Protein AF-F2SD95-F1 (afdb_monomer)

Nearest PDB structures (foldseek):
  1rxx-assembly2_D  TM=4.176E-01  e=1.505E+00  Pseudomonas aeruginosa
  6yfe-assembly1_AB  TM=4.722E-01  e=7.528E+00  Beihai levi-like virus 19
  6hrr-assembly1_A  TM=2.041E-01  e=6.295E+00  Homo sapiens

Organism: Trichophyton rubrum (strain ATCC MYA-4607 / CBS 118892) (NCBI:txid559305)

Foldseek 3Di:
DDPDDDDQDPVNVVVLVVVQVVCVVPPDPQKDKDAQDFFDDVPDDPV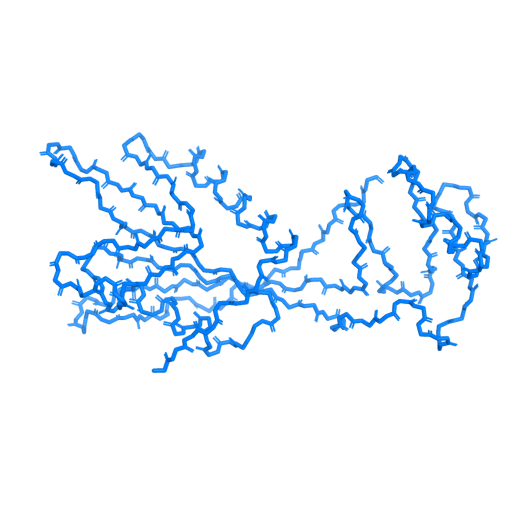LTQGARIFIWGDDVPRPDTHGQETEHEDEQDDPVSQVVSQQCNQVVHPRHFKYKYKYKYFVVHDDPLPPVPDPFWFAQPPVRDIDGPVVQVVVLVPPPPPGAGTFDPVDPQTWDDDPSDTGRGWMKIWMWMWGQDPPVSGTDTDDDIDIDTDDPDDD

Structure (mmCIF, N/CA/C/O backbone):
data_AF-F2SD95-F1
#
_entry.id   AF-F2SD95-F1
#
loop_
_atom_site.group_PDB
_atom_site.id
_atom_site.type_symbol
_atom_site.label_atom_id
_atom_site.label_alt_id
_atom_site.label_comp_id
_atom_site.label_asym_id
_atom_site.label_entity_id
_atom_site.label_seq_id
_atom_site.pdbx_PDB_ins_code
_atom_site.Cartn_x
_atom_site.Cartn_y
_atom_site.Cartn_z
_atom_site.occupancy
_atom_site.B_iso_or_equiv
_atom_site.auth_seq_id
_atom_site.auth_comp_id
_atom_site.auth_asym_id
_atom_site.auth_atom_id
_atom_site.pdbx_PDB_model_num
ATOM 1 N N . MET A 1 1 ? 8.319 -15.247 14.011 1.00 33.75 1 MET A N 1
ATOM 2 C CA . MET A 1 1 ? 8.705 -15.230 12.584 1.00 33.75 1 MET A CA 1
ATOM 3 C C . MET A 1 1 ? 9.066 -13.791 12.257 1.00 33.75 1 MET A C 1
ATOM 5 O O . MET A 1 1 ? 8.188 -12.944 12.288 1.00 33.75 1 MET A O 1
ATOM 9 N N . THR A 1 2 ? 10.350 -13.488 12.092 1.00 36.38 2 THR A N 1
ATOM 10 C CA . THR A 1 2 ? 10.851 -12.133 11.823 1.00 36.38 2 THR A CA 1
ATOM 11 C C . THR A 1 2 ? 10.615 -11.817 10.348 1.00 36.38 2 THR A C 1
ATOM 13 O O . THR A 1 2 ? 11.283 -12.362 9.473 1.00 36.38 2 THR A O 1
ATOM 16 N N . THR A 1 3 ? 9.614 -10.994 10.045 1.00 45.03 3 THR A N 1
ATOM 17 C CA . THR A 1 3 ? 9.392 -10.468 8.694 1.00 45.03 3 THR A CA 1
ATOM 18 C C . THR A 1 3 ? 10.514 -9.491 8.361 1.00 45.03 3 THR A C 1
ATOM 20 O O . THR A 1 3 ? 10.531 -8.370 8.858 1.00 45.03 3 THR A O 1
ATOM 23 N N . VAL A 1 4 ? 11.468 -9.920 7.533 1.00 49.78 4 VAL A N 1
ATOM 24 C CA . VAL A 1 4 ? 12.450 -9.020 6.919 1.00 49.78 4 VAL A CA 1
ATOM 25 C C . VAL A 1 4 ? 11.681 -8.095 5.975 1.00 49.78 4 VAL A C 1
ATOM 27 O O . VAL A 1 4 ? 11.118 -8.559 4.983 1.00 49.78 4 VAL A O 1
ATOM 30 N N . ARG A 1 5 ? 11.604 -6.799 6.301 1.00 58.09 5 ARG A N 1
ATOM 31 C CA . ARG A 1 5 ? 11.086 -5.786 5.373 1.00 58.09 5 ARG A CA 1
ATOM 32 C C . ARG A 1 5 ? 12.046 -5.703 4.187 1.00 58.09 5 ARG A C 1
ATOM 34 O O . ARG A 1 5 ? 13.251 -5.533 4.369 1.00 58.09 5 ARG A O 1
ATOM 41 N N . ASN A 1 6 ? 11.515 -5.855 2.977 1.00 64.12 6 ASN A N 1
ATOM 42 C CA . ASN A 1 6 ? 12.304 -5.634 1.772 1.00 64.12 6 ASN A CA 1
ATOM 43 C C . ASN A 1 6 ? 12.686 -4.154 1.690 1.00 64.12 6 ASN A C 1
ATOM 45 O O . ASN A 1 6 ? 11.897 -3.290 2.070 1.00 64.12 6 ASN A O 1
ATOM 49 N N . ALA A 1 7 ? 13.881 -3.861 1.176 1.00 67.19 7 ALA A N 1
ATOM 50 C CA . ALA A 1 7 ? 14.262 -2.481 0.908 1.00 67.19 7 ALA A CA 1
ATOM 51 C C . ALA A 1 7 ? 13.253 -1.846 -0.074 1.00 67.19 7 ALA A C 1
ATOM 53 O O . ALA A 1 7 ? 12.906 -2.486 -1.077 1.00 67.19 7 ALA A O 1
ATOM 54 N N . PRO A 1 8 ? 12.774 -0.618 0.192 1.00 72.69 8 PRO A N 1
ATOM 55 C CA . PRO A 1 8 ? 11.788 0.031 -0.657 1.00 72.69 8 PRO A CA 1
ATOM 56 C C . PRO A 1 8 ? 12.377 0.290 -2.048 1.00 72.69 8 PRO A C 1
ATOM 58 O O . PRO A 1 8 ? 13.493 0.790 -2.197 1.00 72.69 8 PRO A O 1
ATOM 61 N N . THR A 1 9 ? 11.622 -0.071 -3.086 1.00 75.50 9 THR A N 1
ATOM 62 C CA . THR A 1 9 ? 11.979 0.230 -4.480 1.00 75.50 9 THR A CA 1
ATOM 63 C C . THR A 1 9 ? 11.458 1.612 -4.885 1.00 75.50 9 THR A C 1
ATOM 65 O O . THR A 1 9 ? 10.513 2.104 -4.269 1.00 75.50 9 THR A O 1
ATOM 68 N N . PRO A 1 10 ? 11.976 2.235 -5.960 1.00 74.38 10 PRO A N 1
ATOM 69 C CA . PRO A 1 10 ? 11.428 3.504 -6.446 1.00 74.38 10 PRO A CA 1
ATOM 70 C C . PRO A 1 10 ? 9.926 3.445 -6.766 1.00 74.38 10 PRO A C 1
ATOM 72 O O . PRO A 1 10 ? 9.210 4.413 -6.532 1.00 74.38 10 PRO A O 1
ATOM 75 N N . LEU A 1 11 ? 9.425 2.305 -7.264 1.00 76.88 11 LEU A N 1
ATOM 76 C CA . LEU A 1 11 ? 7.994 2.133 -7.529 1.00 76.88 11 LEU A CA 1
ATOM 77 C C . LEU A 1 11 ? 7.186 2.029 -6.230 1.00 76.88 11 LEU A C 1
ATOM 79 O O . LEU A 1 11 ? 6.109 2.610 -6.139 1.00 76.88 11 LEU A O 1
ATOM 83 N N . HIS A 1 12 ? 7.710 1.305 -5.236 1.00 83.81 12 HIS A N 1
ATOM 84 C CA . HIS A 1 12 ? 7.116 1.250 -3.898 1.00 83.81 12 HIS A CA 1
ATOM 85 C C . HIS A 1 12 ? 6.984 2.661 -3.318 1.00 83.81 12 HIS A C 1
ATOM 87 O O . HIS A 1 12 ? 5.874 3.068 -2.991 1.00 83.81 12 HIS A O 1
ATOM 93 N N . GLN A 1 13 ? 8.068 3.441 -3.325 1.00 82.88 13 GLN A N 1
ATOM 94 C CA . GLN A 1 13 ? 8.059 4.821 -2.837 1.00 82.88 13 GLN A CA 1
ATOM 95 C C . GLN A 1 13 ? 7.086 5.706 -3.614 1.00 82.88 13 GLN A C 1
ATOM 97 O O . GLN A 1 13 ? 6.336 6.457 -3.006 1.00 82.88 13 GLN A O 1
ATOM 102 N N . TRP A 1 14 ? 7.045 5.594 -4.943 1.00 82.31 14 TRP A N 1
ATOM 103 C CA . TRP A 1 14 ? 6.120 6.375 -5.764 1.00 82.31 14 TRP A CA 1
ATOM 104 C C . TRP A 1 14 ? 4.650 6.093 -5.424 1.00 82.31 14 TRP A C 1
ATOM 106 O O . TRP A 1 14 ? 3.861 7.029 -5.291 1.00 82.31 14 TRP A O 1
ATOM 116 N N . VAL A 1 15 ? 4.283 4.821 -5.233 1.00 87.00 15 VAL A N 1
ATOM 117 C CA . VAL A 1 15 ? 2.925 4.446 -4.814 1.00 87.00 15 VAL A CA 1
ATOM 118 C C . VAL A 1 15 ? 2.634 4.937 -3.400 1.00 87.00 15 VAL A C 1
ATOM 120 O O . VAL A 1 15 ? 1.586 5.540 -3.182 1.00 87.00 15 VAL A O 1
ATOM 123 N N . VAL A 1 16 ? 3.558 4.737 -2.458 1.00 90.12 16 VAL A N 1
ATOM 124 C CA . VAL A 1 16 ? 3.412 5.205 -1.073 1.00 90.12 16 VAL A CA 1
ATOM 125 C C . VAL A 1 16 ? 3.221 6.723 -1.029 1.00 90.12 16 VAL A C 1
ATOM 127 O O . VAL A 1 16 ? 2.265 7.191 -0.419 1.00 90.12 16 VAL A O 1
ATOM 130 N N . SER A 1 17 ? 4.043 7.500 -1.737 1.00 87.00 17 SER A N 1
ATOM 131 C CA . SER A 1 17 ? 3.893 8.958 -1.820 1.00 87.00 17 SER A CA 1
ATOM 132 C C . SER A 1 17 ? 2.561 9.369 -2.447 1.00 87.00 17 SER A C 1
ATOM 134 O O . SER A 1 17 ? 1.856 10.197 -1.880 1.00 87.00 17 SER A O 1
ATOM 136 N N . GLY A 1 18 ? 2.156 8.748 -3.560 1.00 89.12 18 GLY A N 1
ATOM 137 C CA . GLY A 1 18 ? 0.877 9.064 -4.203 1.00 89.12 18 GLY A CA 1
ATOM 138 C C . GLY A 1 18 ? -0.337 8.763 -3.315 1.00 89.12 18 GLY A C 1
ATOM 139 O O . GLY A 1 18 ? -1.300 9.530 -3.294 1.00 89.12 18 GLY A O 1
ATOM 140 N N . VAL A 1 19 ? -0.291 7.673 -2.544 1.00 91.75 19 VAL A N 1
ATOM 141 C CA . VAL A 1 19 ? -1.338 7.348 -1.564 1.00 91.75 19 VAL A CA 1
ATOM 142 C C . VAL A 1 19 ? -1.313 8.331 -0.396 1.00 91.75 19 VAL A C 1
ATOM 144 O O . VAL A 1 19 ? -2.376 8.782 0.026 1.00 91.75 19 VAL A O 1
ATOM 147 N N . ALA A 1 20 ? -0.134 8.706 0.103 1.00 92.19 20 ALA A N 1
ATOM 148 C CA . ALA A 1 20 ? 0.001 9.691 1.172 1.00 92.19 20 ALA A CA 1
ATOM 149 C C . ALA A 1 20 ? -0.574 11.058 0.767 1.00 92.19 20 ALA A C 1
ATOM 151 O O . ALA A 1 20 ? -1.328 11.656 1.539 1.00 92.19 20 ALA A O 1
ATOM 152 N N . ASP A 1 21 ? -0.301 11.516 -0.456 1.00 90.94 21 ASP A N 1
ATOM 153 C CA . ASP A 1 21 ? -0.846 12.761 -1.007 1.00 90.94 21 ASP A CA 1
ATOM 154 C C . ASP A 1 21 ? -2.374 12.695 -1.147 1.00 90.94 21 ASP A C 1
ATOM 156 O O . ASP A 1 21 ? -3.093 13.640 -0.801 1.00 90.94 21 ASP A O 1
ATOM 160 N N . LEU A 1 22 ? -2.903 11.557 -1.612 1.00 91.25 22 LEU A N 1
ATOM 161 C CA . LEU A 1 22 ? -4.346 11.349 -1.724 1.00 91.25 22 LEU A CA 1
ATOM 162 C C . LEU A 1 22 ? -5.020 11.364 -0.347 1.00 91.25 22 LEU A C 1
ATOM 164 O O . LEU A 1 22 ? -6.027 12.042 -0.167 1.00 91.25 22 LEU A O 1
ATOM 168 N N . LEU A 1 23 ? -4.459 10.657 0.635 1.00 91.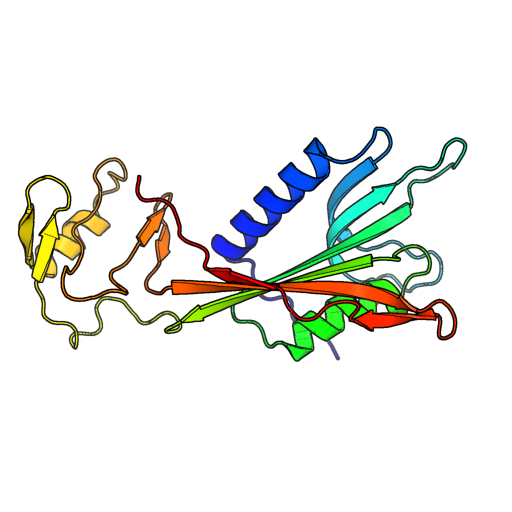50 23 LEU A N 1
ATOM 169 C CA . LEU A 1 23 ? -4.974 10.661 2.004 1.00 91.50 23 LEU A CA 1
ATOM 170 C C . LEU A 1 23 ? -4.921 12.071 2.598 1.00 91.50 23 LEU A C 1
ATOM 172 O O . LEU A 1 23 ? -5.914 12.546 3.133 1.00 91.50 23 LEU A O 1
ATOM 176 N N . THR A 1 24 ? -3.807 12.779 2.436 1.00 90.56 24 THR A N 1
ATOM 177 C CA . THR A 1 24 ? -3.645 14.140 2.967 1.00 90.56 24 THR A CA 1
ATOM 178 C C . THR A 1 24 ? -4.631 15.127 2.339 1.00 90.56 24 THR A C 1
ATOM 180 O O . THR A 1 24 ? -5.147 16.002 3.027 1.00 90.56 24 THR A O 1
ATOM 183 N N . SER A 1 25 ? -4.922 14.992 1.041 1.00 89.75 25 SER A N 1
ATOM 184 C CA . SER A 1 25 ? -5.817 15.910 0.322 1.00 89.75 25 SER A CA 1
ATOM 185 C C . SER A 1 25 ? -7.309 15.615 0.497 1.00 89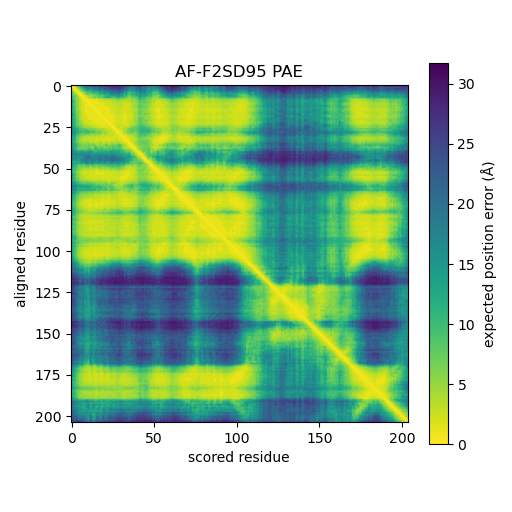.75 25 SER A C 1
ATOM 187 O O . SER A 1 25 ? -8.119 16.531 0.369 1.00 89.75 25 SER A O 1
ATOM 189 N N . GLN A 1 26 ? -7.686 14.359 0.754 1.00 90.31 26 GLN A N 1
ATOM 190 C CA . GLN A 1 26 ? -9.092 13.937 0.823 1.00 90.31 26 GLN A CA 1
ATOM 191 C C . GLN A 1 26 ? -9.622 13.793 2.252 1.00 90.31 26 GLN A C 1
ATOM 193 O O . GLN A 1 26 ? -10.838 13.737 2.445 1.00 90.31 26 GLN A O 1
ATOM 198 N N . MET A 1 27 ? -8.744 13.689 3.251 1.00 87.56 27 MET A N 1
ATOM 199 C CA . MET A 1 27 ? -9.162 13.439 4.629 1.00 87.56 27 MET A CA 1
ATOM 200 C C . MET A 1 27 ? -9.567 14.728 5.364 1.00 87.56 27 MET A C 1
ATOM 202 O O . MET A 1 27 ? -9.064 15.813 5.065 1.00 87.56 27 MET A O 1
ATOM 206 N N . PRO A 1 28 ? -10.518 14.635 6.311 1.00 82.88 28 PRO A N 1
ATOM 207 C CA . PRO A 1 28 ? -11.014 15.790 7.051 1.00 82.88 28 PRO A CA 1
ATOM 208 C C . PRO A 1 28 ? -9.956 16.391 7.989 1.00 82.88 28 PRO A C 1
ATOM 210 O O . PRO A 1 28 ? -8.973 15.754 8.361 1.00 82.88 28 PRO A O 1
ATOM 213 N N . ALA A 1 29 ? -10.198 17.623 8.443 1.00 80.00 29 ALA A N 1
ATOM 214 C CA . ALA A 1 29 ? -9.369 18.251 9.469 1.00 80.00 29 ALA A CA 1
ATOM 215 C C . ALA A 1 29 ? -9.293 17.379 10.741 1.00 80.00 29 ALA A C 1
ATOM 217 O O . ALA A 1 29 ? -10.293 16.797 11.163 1.00 80.00 29 ALA A O 1
ATOM 218 N N . GLY A 1 30 ? -8.106 17.308 11.353 1.00 81.81 30 GLY A N 1
ATOM 219 C CA . GLY A 1 30 ? -7.840 16.441 12.509 1.00 81.81 30 GLY A CA 1
ATOM 220 C C . GLY A 1 30 ? -7.287 15.058 12.152 1.00 81.81 30 GLY A C 1
ATOM 221 O O . GLY A 1 30 ? -7.095 14.235 13.048 1.00 81.81 30 GLY A O 1
ATOM 222 N N . THR A 1 31 ? -7.008 14.796 10.871 1.00 90.38 31 THR A N 1
ATOM 223 C CA . THR A 1 31 ? -6.222 13.629 10.454 1.00 90.38 31 THR A CA 1
ATOM 224 C C . THR A 1 31 ? -4.766 13.979 10.172 1.00 90.38 31 THR A C 1
ATOM 226 O O . THR A 1 31 ? -4.474 15.056 9.654 1.00 90.38 31 THR A O 1
ATOM 229 N N . GLN A 1 32 ? -3.865 13.037 10.436 1.00 92.19 32 GLN A N 1
ATOM 230 C CA . GLN A 1 32 ? -2.447 13.131 10.099 1.00 92.19 32 GLN A CA 1
ATOM 231 C C . GLN A 1 32 ? -1.991 11.838 9.422 1.00 92.19 32 GLN A C 1
ATOM 233 O O . GLN A 1 32 ? -2.294 10.750 9.901 1.00 92.19 32 GLN A O 1
ATOM 238 N N . VAL A 1 33 ? -1.248 11.950 8.322 1.00 92.38 33 VAL A N 1
ATOM 239 C CA . VAL A 1 33 ? -0.609 10.799 7.671 1.00 92.38 33 VAL A CA 1
ATOM 240 C C . VAL A 1 33 ? 0.822 10.681 8.188 1.00 92.38 33 VAL A C 1
ATOM 242 O O . VAL A 1 33 ? 1.566 11.661 8.163 1.00 92.38 33 VAL A O 1
ATOM 245 N N . LEU A 1 34 ? 1.206 9.494 8.652 1.00 91.12 34 LEU A N 1
ATOM 246 C CA . LEU A 1 34 ? 2.581 9.155 9.016 1.00 91.12 34 LEU A CA 1
ATOM 247 C C . LEU A 1 34 ? 3.094 8.031 8.119 1.00 91.12 34 LEU A C 1
ATOM 249 O O . LEU A 1 34 ? 2.333 7.133 7.763 1.00 91.12 34 LEU A O 1
ATOM 253 N N . SER A 1 35 ? 4.379 8.078 7.784 1.00 87.56 35 SER A N 1
ATOM 254 C CA . SER A 1 35 ? 5.074 7.073 6.976 1.00 87.56 35 SER A CA 1
ATOM 255 C C . SER A 1 35 ? 6.141 6.348 7.788 1.00 87.56 35 SER A C 1
ATOM 257 O O . SER A 1 35 ? 6.791 6.974 8.625 1.00 87.56 35 SER A O 1
ATOM 259 N N . ASP A 1 36 ? 6.355 5.061 7.503 1.00 82.56 36 ASP A N 1
ATOM 260 C CA . ASP A 1 36 ? 7.413 4.228 8.106 1.00 82.56 36 ASP A CA 1
ATOM 261 C C . ASP A 1 36 ? 7.454 4.271 9.643 1.00 82.56 36 ASP A C 1
ATOM 263 O O . ASP A 1 36 ? 8.508 4.271 10.280 1.00 82.56 36 ASP A O 1
ATOM 267 N N . SER A 1 37 ? 6.273 4.308 10.251 1.00 78.50 37 SER A N 1
ATOM 268 C CA . SER A 1 37 ? 6.101 4.446 11.697 1.00 78.50 37 SER A CA 1
ATOM 269 C C . SER A 1 37 ? 5.431 3.218 12.303 1.00 78.50 37 SER A C 1
ATOM 271 O O . SER A 1 37 ? 4.580 2.583 11.668 1.00 78.50 37 SER A O 1
ATOM 273 N N . SER A 1 38 ? 5.797 2.899 13.546 1.00 77.94 38 SER A N 1
ATOM 274 C CA . SER A 1 38 ? 5.100 1.892 14.341 1.00 77.94 38 SER A CA 1
ATOM 275 C C . SER A 1 38 ? 3.702 2.375 14.726 1.00 77.94 38 SER A C 1
ATOM 277 O O . SER A 1 38 ? 3.485 3.560 15.005 1.00 77.94 38 SER A O 1
ATOM 279 N N . ILE A 1 39 ? 2.747 1.447 14.756 1.00 76.75 39 ILE A N 1
ATOM 280 C CA . ILE A 1 39 ? 1.452 1.705 15.382 1.00 76.75 39 ILE A CA 1
ATOM 281 C C . ILE A 1 39 ? 1.635 1.507 16.884 1.00 76.75 39 ILE A C 1
ATOM 283 O O . ILE A 1 39 ? 1.891 0.389 17.332 1.00 76.75 39 ILE A O 1
ATOM 287 N N . GLN A 1 40 ? 1.533 2.596 17.645 1.00 72.75 40 GLN A N 1
ATOM 288 C CA . GLN A 1 40 ? 1.639 2.538 19.097 1.00 72.75 40 GLN A CA 1
ATOM 289 C C . GLN A 1 40 ? 0.404 1.851 19.678 1.00 72.75 40 GLN A C 1
ATOM 291 O O . GLN A 1 40 ? -0.716 2.333 19.521 1.00 72.75 40 GLN A O 1
ATOM 296 N N . ASP A 1 41 ? 0.624 0.735 20.370 1.00 65.50 41 ASP A N 1
ATOM 297 C CA . ASP A 1 41 ? -0.358 0.140 21.268 1.00 65.50 41 ASP A CA 1
ATOM 298 C C . ASP A 1 41 ? 0.266 0.075 22.672 1.00 65.50 41 ASP A C 1
ATOM 300 O O . ASP A 1 41 ? 1.296 -0.590 22.841 1.00 65.50 41 ASP A O 1
ATOM 304 N N . PRO A 1 42 ? -0.328 0.737 23.685 1.00 57.31 42 PRO A N 1
ATOM 305 C CA . PRO A 1 42 ? 0.218 0.790 25.042 1.00 57.31 42 PRO A CA 1
ATOM 306 C C . PRO A 1 42 ? 0.342 -0.586 25.715 1.00 57.31 42 PRO A C 1
ATOM 308 O O . PRO A 1 42 ? 0.988 -0.702 26.754 1.00 57.31 42 PRO A O 1
ATOM 311 N N . THR A 1 43 ? -0.272 -1.629 25.152 1.00 58.31 43 THR A N 1
ATOM 312 C CA . THR A 1 43 ? -0.205 -3.004 25.664 1.00 58.31 43 THR A CA 1
ATOM 313 C C . THR A 1 43 ? 0.856 -3.87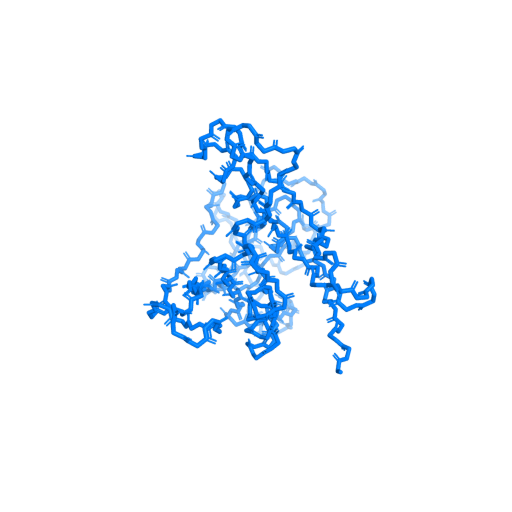7 24.984 1.00 58.31 43 THR A C 1
ATOM 315 O O . THR A 1 43 ? 1.077 -5.010 25.416 1.00 58.31 43 THR A O 1
ATOM 318 N N . SER A 1 44 ? 1.532 -3.369 23.950 1.00 61.06 44 SER A N 1
ATOM 319 C CA . SER A 1 44 ? 2.502 -4.122 23.148 1.00 61.06 44 SER A CA 1
ATOM 320 C C . SER A 1 44 ? 3.957 -3.853 23.559 1.00 61.06 44 SER A C 1
ATOM 322 O O . SER A 1 44 ? 4.319 -2.745 23.945 1.00 61.06 44 SER A O 1
ATOM 324 N N . LEU A 1 45 ? 4.810 -4.882 23.485 1.00 60.38 45 LEU A N 1
ATOM 325 C CA . LEU A 1 45 ? 6.263 -4.715 23.606 1.00 60.38 45 LEU A CA 1
ATOM 326 C C . LEU A 1 45 ? 6.794 -4.031 22.337 1.00 60.38 45 LEU A C 1
ATOM 328 O O . LEU A 1 45 ? 6.353 -4.372 21.240 1.00 60.38 45 LEU A O 1
ATOM 332 N N . GLU A 1 46 ? 7.761 -3.113 22.466 1.00 59.47 46 GLU A N 1
ATOM 333 C CA . GLU A 1 46 ? 8.263 -2.311 21.332 1.00 59.47 46 GLU A CA 1
ATOM 334 C C . GLU A 1 46 ? 8.741 -3.159 20.138 1.00 59.47 46 GLU A C 1
ATOM 336 O O . GLU A 1 46 ? 8.528 -2.777 18.989 1.00 59.47 46 GLU A O 1
ATOM 341 N N . GLU A 1 47 ? 9.323 -4.336 20.393 1.00 59.66 47 GLU A N 1
ATOM 342 C CA . GLU A 1 47 ? 9.814 -5.256 19.353 1.00 59.66 47 GLU A CA 1
ATOM 343 C C . GLU A 1 47 ? 8.697 -5.944 18.544 1.00 59.66 47 GLU A C 1
ATOM 345 O O . GLU A 1 47 ? 8.958 -6.486 17.468 1.00 59.66 47 GLU A O 1
ATOM 350 N N . ASP A 1 48 ? 7.452 -5.913 19.027 1.00 68.12 48 ASP A N 1
ATOM 351 C CA . ASP A 1 48 ? 6.300 -6.570 18.400 1.00 68.12 48 ASP A CA 1
ATOM 352 C C . ASP A 1 48 ? 5.314 -5.591 17.743 1.00 68.12 48 ASP A C 1
ATOM 354 O O . ASP A 1 48 ? 4.289 -6.022 17.190 1.00 68.12 48 ASP A O 1
ATOM 358 N N . MET A 1 49 ? 5.626 -4.292 17.747 1.00 72.50 49 MET A N 1
ATOM 359 C CA . MET A 1 49 ? 4.772 -3.284 17.129 1.00 72.50 49 MET A CA 1
ATOM 360 C C . MET A 1 49 ? 4.793 -3.394 15.596 1.00 72.50 49 MET A C 1
ATOM 362 O O . MET A 1 49 ? 5.865 -3.440 14.984 1.00 72.50 49 MET A O 1
ATOM 366 N N . PRO A 1 50 ? 3.622 -3.421 14.934 1.00 78.88 50 PRO A N 1
ATOM 367 C CA . PRO A 1 50 ? 3.568 -3.418 13.481 1.00 78.88 50 PRO A CA 1
ATOM 368 C C . PRO A 1 50 ? 4.084 -2.077 12.943 1.00 78.88 50 PRO A C 1
ATOM 370 O O . PRO A 1 50 ? 3.575 -1.015 13.300 1.00 78.88 50 PRO A O 1
ATOM 373 N N . ILE A 1 51 ? 5.093 -2.141 12.073 1.00 83.69 51 ILE A N 1
ATOM 374 C CA . ILE A 1 51 ? 5.584 -0.996 11.300 1.00 83.69 51 ILE A CA 1
ATOM 375 C C . ILE A 1 51 ? 4.886 -1.027 9.950 1.00 83.69 51 ILE A C 1
ATOM 377 O O . ILE A 1 51 ? 4.982 -2.033 9.242 1.00 83.69 51 ILE A O 1
ATOM 381 N N . THR A 1 52 ? 4.217 0.075 9.621 1.00 87.69 52 THR A N 1
ATOM 382 C CA . THR A 1 52 ? 3.414 0.214 8.401 1.00 87.69 52 THR A CA 1
ATOM 383 C C . THR A 1 52 ? 4.039 1.205 7.437 1.00 87.69 52 THR A C 1
ATOM 385 O O . THR A 1 52 ? 4.737 2.126 7.866 1.00 87.69 52 THR A O 1
ATOM 388 N N . ASP A 1 53 ? 3.804 1.019 6.135 1.00 90.94 53 ASP A N 1
ATOM 389 C CA . ASP A 1 53 ? 4.285 1.974 5.130 1.00 90.94 53 ASP A CA 1
ATOM 390 C C . ASP A 1 53 ? 3.602 3.329 5.307 1.00 90.94 53 ASP A C 1
ATOM 392 O O . ASP A 1 53 ? 4.269 4.361 5.272 1.00 90.94 53 ASP A O 1
ATOM 396 N N . LEU A 1 54 ? 2.288 3.320 5.563 1.00 93.69 54 LEU A N 1
ATOM 397 C CA . LEU A 1 54 ? 1.541 4.496 6.001 1.00 93.69 54 LEU A CA 1
ATOM 398 C C . LEU A 1 54 ? 0.545 4.143 7.102 1.00 93.69 54 LEU A C 1
ATOM 400 O O . LEU A 1 54 ? -0.107 3.098 7.059 1.00 93.69 54 LEU A O 1
ATOM 404 N N . GLN A 1 55 ? 0.322 5.095 8.001 1.00 94.25 55 GLN A N 1
ATOM 405 C CA . GLN A 1 55 ? -0.838 5.116 8.883 1.00 94.25 55 GLN A CA 1
ATOM 406 C C . GLN A 1 55 ? -1.544 6.470 8.831 1.00 94.25 55 GLN A C 1
ATOM 408 O O . GLN A 1 55 ? -0.910 7.523 8.759 1.00 94.25 55 GLN A O 1
ATOM 413 N N . LEU A 1 56 ? -2.874 6.434 8.879 1.00 93.88 56 LEU A N 1
ATOM 414 C CA . LEU A 1 56 ? -3.716 7.604 9.072 1.00 93.88 56 LEU A CA 1
ATOM 415 C C . LEU A 1 56 ? -4.103 7.668 10.544 1.00 93.88 56 LEU A C 1
ATOM 417 O O . LEU A 1 56 ? -4.842 6.815 11.049 1.00 93.88 56 LEU A O 1
ATOM 421 N N . LEU A 1 57 ? -3.607 8.695 11.215 1.00 93.44 57 LEU A N 1
ATOM 422 C CA . LEU A 1 57 ? -4.017 9.045 12.555 1.00 93.44 57 LEU A CA 1
ATOM 423 C C . LEU A 1 57 ? -5.250 9.944 12.504 1.00 93.44 57 LEU A C 1
ATOM 425 O O . LEU A 1 57 ? -5.337 10.835 11.659 1.00 93.44 57 LEU A O 1
ATOM 429 N N . TYR A 1 58 ? -6.175 9.740 13.431 1.00 91.75 58 TYR A N 1
ATOM 430 C CA . TYR A 1 58 ? -7.335 10.595 13.632 1.00 91.75 58 TYR A CA 1
ATOM 431 C C . TYR A 1 58 ? -7.426 11.014 15.095 1.00 91.75 58 TYR A C 1
ATOM 433 O O . TYR A 1 58 ? -7.359 10.174 15.996 1.00 91.75 58 TYR A O 1
ATOM 441 N N . GLN A 1 59 ? -7.577 12.316 15.326 1.00 89.62 59 GLN A N 1
ATOM 442 C CA . GLN A 1 59 ? -7.849 12.860 16.647 1.00 89.62 59 GLN A CA 1
ATOM 443 C C . GLN A 1 59 ? -9.329 13.219 16.75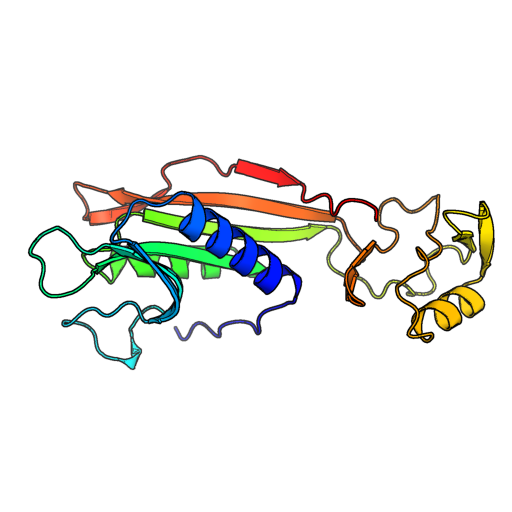6 1.00 89.62 59 GLN A C 1
ATOM 445 O O . GLN A 1 59 ? -9.790 14.214 16.192 1.00 89.62 59 GLN A O 1
ATOM 450 N N . GLU A 1 60 ? -10.074 12.408 17.503 1.00 84.88 60 GLU A N 1
ATOM 451 C CA . GLU A 1 60 ? -11.447 12.745 17.866 1.00 84.88 60 GLU A CA 1
ATOM 452 C C . GLU A 1 60 ? -11.493 14.043 18.681 1.00 84.88 60 GLU A C 1
ATOM 454 O O . GLU A 1 60 ? -10.577 14.380 19.436 1.00 84.88 60 GLU A O 1
ATOM 459 N N . HIS A 1 61 ? -12.585 14.793 18.539 1.00 82.25 61 HIS A N 1
ATOM 460 C CA . HIS A 1 61 ? -12.739 16.058 19.241 1.00 82.25 61 HIS A CA 1
ATOM 461 C C . HIS A 1 61 ? -12.748 15.840 20.763 1.00 82.25 61 HIS A C 1
ATOM 463 O O . HIS A 1 61 ? -13.605 15.135 21.289 1.00 82.25 61 HIS A O 1
ATOM 469 N N . GLY A 1 62 ? -11.794 16.457 21.466 1.00 79.19 62 GLY A N 1
ATOM 470 C CA . GLY A 1 62 ? -11.617 16.292 22.912 1.00 79.19 62 GLY A CA 1
ATOM 471 C C . GLY A 1 62 ? -10.746 15.099 23.326 1.00 79.19 62 GLY A C 1
ATOM 472 O O . GLY A 1 62 ? -10.501 14.932 24.520 1.00 79.19 62 GLY A O 1
ATOM 473 N N . ALA A 1 63 ? -10.244 14.299 22.379 1.00 82.75 63 ALA A N 1
ATOM 474 C CA . ALA A 1 63 ? -9.256 13.264 22.664 1.00 82.75 63 ALA A CA 1
ATOM 475 C C . ALA A 1 63 ? -7.871 13.880 22.922 1.00 82.75 63 ALA A C 1
ATOM 477 O O . ALA A 1 63 ? -7.447 14.810 22.231 1.00 82.75 63 ALA A O 1
ATOM 478 N N . LEU A 1 64 ? -7.160 13.335 23.913 1.00 82.19 64 LEU A N 1
ATOM 479 C CA . LEU A 1 64 ? -5.815 13.784 24.290 1.00 82.19 64 LEU A CA 1
ATOM 480 C C . LEU A 1 64 ? -4.761 13.407 23.244 1.00 82.19 64 LEU A C 1
ATOM 482 O O . LEU A 1 64 ? -3.841 14.184 23.007 1.00 82.19 64 LEU A O 1
ATOM 486 N N . GLU A 1 65 ? -4.918 12.246 22.607 1.00 84.69 65 GLU A N 1
ATOM 487 C CA . GLU A 1 65 ? -3.946 11.704 21.661 1.00 84.69 65 GLU A CA 1
ATOM 488 C C . GLU A 1 65 ? -4.635 11.192 20.387 1.00 84.69 65 GLU A C 1
ATOM 490 O O . GLU A 1 65 ? -5.751 10.661 20.455 1.00 84.69 65 GLU A O 1
ATOM 495 N N . PRO A 1 66 ? -3.999 11.369 19.216 1.00 88.19 66 PRO A N 1
ATOM 496 C CA . PRO A 1 66 ? -4.491 10.836 17.957 1.00 88.19 66 PRO A CA 1
ATOM 497 C C . PRO A 1 66 ? -4.296 9.315 17.893 1.00 88.19 66 PRO A C 1
ATOM 499 O O . PRO A 1 66 ? -3.325 8.775 18.417 1.00 88.19 66 PRO A O 1
ATOM 502 N N . LYS A 1 67 ? -5.204 8.620 17.205 1.00 90.31 67 LYS A N 1
ATOM 503 C CA . LYS A 1 67 ? -5.205 7.155 17.095 1.00 90.31 67 LYS A CA 1
ATOM 504 C C . LYS A 1 67 ? -5.065 6.698 15.655 1.00 90.31 67 LYS A C 1
ATOM 506 O O . LYS A 1 67 ? -5.662 7.297 14.763 1.00 90.31 67 LYS A O 1
ATOM 511 N N . ALA A 1 68 ? -4.327 5.615 15.426 1.00 91.25 68 ALA A N 1
ATOM 512 C CA . ALA A 1 68 ? -4.216 5.010 14.103 1.00 91.25 68 ALA A CA 1
ATOM 513 C C . ALA A 1 68 ? -5.532 4.319 13.729 1.00 91.25 68 ALA A C 1
ATOM 515 O O . ALA A 1 68 ? -5.887 3.297 14.307 1.00 91.25 68 ALA A O 1
ATOM 516 N N . VAL A 1 69 ? -6.261 4.874 12.760 1.00 92.50 69 VAL A N 1
ATOM 517 C CA . VAL A 1 69 ? -7.569 4.347 12.325 1.00 92.50 69 VAL A CA 1
ATOM 518 C C . VAL A 1 69 ? -7.485 3.556 11.022 1.00 92.50 69 VAL A C 1
ATOM 520 O O . VAL A 1 69 ? -8.325 2.684 10.769 1.00 92.50 69 VAL A O 1
ATOM 523 N N . LEU A 1 70 ? -6.460 3.833 10.210 1.00 94.31 70 LEU A N 1
ATOM 524 C CA . LEU A 1 70 ? -6.185 3.155 8.948 1.00 94.31 70 LEU A CA 1
ATOM 525 C C . LEU A 1 70 ? -4.683 2.923 8.770 1.00 94.31 70 LEU A C 1
ATOM 527 O O . LEU A 1 70 ? -3.884 3.801 9.085 1.00 94.31 70 LEU A O 1
ATOM 531 N N . SER A 1 71 ? -4.314 1.767 8.221 1.00 95.31 71 SER A N 1
ATOM 532 C CA . SER A 1 71 ? -2.953 1.486 7.753 1.00 95.31 71 SER A CA 1
ATOM 533 C C . SER A 1 71 ? -2.916 1.126 6.269 1.00 95.31 71 SER A C 1
ATOM 535 O O . SER A 1 71 ? -3.914 0.684 5.694 1.00 95.31 71 SER A O 1
ATOM 537 N N . VAL A 1 72 ? -1.760 1.313 5.639 1.00 95.31 72 VAL A N 1
ATOM 538 C CA . VAL A 1 72 ? -1.490 0.931 4.250 1.00 95.31 72 VAL A CA 1
ATOM 539 C C . VAL A 1 72 ? -0.179 0.160 4.201 1.00 95.31 72 VAL A C 1
ATOM 541 O O . VAL A 1 72 ? 0.821 0.598 4.766 1.00 95.31 72 VAL A O 1
ATOM 544 N N . GLU A 1 73 ? -0.186 -0.960 3.488 1.00 94.19 73 GLU A N 1
ATOM 545 C CA . GLU A 1 73 ? 1.002 -1.752 3.178 1.00 94.19 73 GLU A CA 1
ATOM 546 C C . GLU A 1 73 ? 1.127 -1.911 1.667 1.00 94.19 73 GLU A C 1
ATOM 548 O O . GLU A 1 73 ? 0.187 -2.354 0.994 1.00 94.19 73 GLU A O 1
ATOM 553 N N . THR A 1 74 ? 2.296 -1.574 1.131 1.00 91.81 74 THR A N 1
ATOM 554 C CA . THR A 1 74 ? 2.606 -1.707 -0.290 1.00 91.81 74 THR A CA 1
ATOM 555 C C . THR A 1 74 ? 3.694 -2.758 -0.477 1.00 91.81 74 THR A C 1
ATOM 557 O O . THR A 1 74 ? 4.808 -2.633 0.014 1.00 91.81 74 THR A O 1
ATOM 560 N N . GLY A 1 75 ? 3.399 -3.810 -1.234 1.00 89.19 75 GLY A N 1
ATOM 561 C CA . GLY A 1 75 ? 4.375 -4.831 -1.605 1.00 89.19 75 GLY A CA 1
ATOM 562 C C . GLY A 1 75 ? 4.792 -4.685 -3.061 1.00 89.19 75 GLY A C 1
ATOM 563 O O . GLY A 1 75 ? 3.937 -4.584 -3.936 1.00 89.19 75 GLY A O 1
ATOM 564 N N . PHE A 1 76 ? 6.096 -4.741 -3.341 1.00 85.06 76 PHE A N 1
ATOM 565 C CA . PHE A 1 76 ? 6.619 -4.849 -4.705 1.00 85.06 76 PHE A CA 1
ATOM 566 C C . PHE A 1 76 ? 7.301 -6.200 -4.921 1.00 85.06 76 PHE A C 1
ATOM 568 O O . PHE A 1 76 ? 8.339 -6.472 -4.322 1.00 85.06 76 PHE A O 1
ATOM 575 N N . SER A 1 77 ? 6.712 -7.058 -5.761 1.00 76.38 77 SER A N 1
ATOM 576 C CA . SER A 1 77 ? 7.177 -8.437 -6.008 1.00 76.38 77 SER A CA 1
ATOM 577 C C . SER A 1 77 ? 7.394 -9.270 -4.729 1.00 76.38 77 SER A C 1
ATOM 579 O O . SER A 1 77 ? 8.122 -10.262 -4.732 1.00 76.38 77 SER A O 1
ATOM 581 N N . GLN A 1 78 ? 6.749 -8.877 -3.627 1.00 80.75 78 GLN A N 1
ATOM 582 C CA . GLN A 1 78 ? 6.773 -9.580 -2.349 1.00 80.75 78 GLN A CA 1
ATOM 583 C C . GLN A 1 78 ? 5.812 -10.777 -2.377 1.00 80.75 78 GLN A C 1
ATOM 585 O O . GLN A 1 78 ? 4.826 -10.790 -3.122 1.00 80.75 78 GLN A O 1
ATOM 590 N N . GLN A 1 79 ? 6.084 -11.789 -1.548 1.00 85.56 79 GLN A N 1
ATOM 591 C CA . GLN A 1 79 ? 5.147 -12.891 -1.331 1.00 85.56 79 GLN A CA 1
ATOM 592 C C . GLN A 1 79 ? 3.822 -12.357 -0.780 1.00 85.56 79 GLN A C 1
ATOM 594 O O . GLN A 1 79 ? 3.801 -11.562 0.163 1.00 85.56 79 GLN A O 1
ATOM 599 N N . TYR A 1 80 ? 2.719 -12.806 -1.377 1.00 89.31 80 TYR A N 1
ATOM 600 C CA . TYR A 1 80 ? 1.375 -12.347 -1.035 1.00 89.31 80 TYR A CA 1
ATOM 601 C C . TYR A 1 80 ? 1.063 -12.594 0.442 1.00 89.31 80 TYR A C 1
ATOM 603 O O . TYR A 1 80 ? 0.550 -11.717 1.126 1.00 89.31 80 TYR A O 1
ATOM 611 N N . GLU A 1 81 ? 1.442 -13.764 0.946 1.00 90.94 81 GLU A N 1
ATOM 612 C CA . GLU A 1 81 ? 1.213 -14.217 2.314 1.00 90.94 81 GLU A CA 1
ATOM 613 C C . GLU A 1 81 ? 1.930 -13.325 3.332 1.00 90.94 81 GLU A C 1
ATOM 615 O O . GLU A 1 81 ? 1.391 -13.050 4.401 1.00 90.94 81 GLU A O 1
ATOM 620 N N . SER A 1 82 ? 3.125 -12.825 2.996 1.00 88.19 82 SER A N 1
ATOM 621 C CA . SER A 1 82 ? 3.858 -11.895 3.862 1.00 88.19 82 SER A CA 1
ATOM 622 C C . SER A 1 82 ? 3.167 -10.536 3.950 1.00 88.19 82 SER A C 1
ATOM 624 O O . SER A 1 82 ? 3.033 -9.989 5.043 1.00 88.19 82 SER A O 1
ATOM 626 N N . LEU A 1 83 ? 2.700 -10.007 2.815 1.00 90.06 83 LEU A N 1
ATOM 627 C CA . LEU A 1 83 ? 1.991 -8.727 2.773 1.00 90.06 83 LEU A CA 1
ATOM 628 C C . LEU A 1 83 ? 0.622 -8.832 3.464 1.00 90.06 83 LEU A C 1
ATOM 630 O O . LEU A 1 83 ? 0.263 -7.993 4.285 1.00 90.06 83 LEU A O 1
ATOM 634 N N . GLN A 1 84 ? -0.098 -9.927 3.215 1.00 93.12 84 GLN A N 1
ATOM 635 C CA . GLN A 1 84 ? -1.348 -10.250 3.893 1.00 93.12 84 GLN A CA 1
ATOM 636 C C . GLN A 1 84 ? -1.148 -10.354 5.410 1.00 93.12 84 GLN A C 1
ATOM 638 O O . GLN A 1 84 ? -1.965 -9.843 6.174 1.00 93.12 84 GLN A O 1
ATOM 643 N N . HIS A 1 85 ? -0.070 -10.996 5.863 1.00 91.38 85 HIS A N 1
ATOM 644 C CA . HIS A 1 85 ? 0.247 -11.082 7.285 1.00 91.38 85 HIS A CA 1
ATOM 645 C C . HIS A 1 85 ? 0.472 -9.695 7.908 1.00 91.38 85 HIS A C 1
ATOM 647 O O . HIS A 1 85 ? -0.042 -9.447 8.996 1.00 91.38 85 HIS A O 1
ATOM 653 N N . ALA A 1 86 ? 1.182 -8.783 7.234 1.00 89.81 86 ALA A N 1
ATOM 654 C CA . ALA A 1 86 ? 1.412 -7.420 7.728 1.00 89.81 86 ALA A CA 1
ATOM 655 C C . ALA A 1 86 ? 0.096 -6.641 7.918 1.00 89.81 86 ALA A C 1
ATOM 657 O O . ALA A 1 86 ? -0.188 -6.142 9.007 1.00 89.81 86 ALA A O 1
ATOM 658 N N . VAL A 1 87 ? -0.761 -6.654 6.897 1.00 92.62 87 VAL A N 1
ATOM 659 C CA . VAL A 1 87 ? -2.081 -5.997 6.889 1.00 92.62 87 VAL A CA 1
ATOM 660 C C . VAL A 1 87 ? -2.999 -6.559 7.975 1.00 92.62 87 VAL A C 1
ATOM 662 O O . VAL A 1 87 ? -3.662 -5.814 8.698 1.00 92.62 87 VAL A O 1
ATOM 665 N N . ARG A 1 88 ? -3.012 -7.888 8.146 1.00 93.62 88 ARG A N 1
ATOM 666 C CA . ARG A 1 88 ? -3.774 -8.533 9.223 1.00 93.62 88 ARG A CA 1
ATOM 667 C C . ARG A 1 88 ? -3.229 -8.162 10.590 1.00 93.62 88 ARG A C 1
ATOM 669 O O . ARG A 1 88 ? -4.021 -7.839 11.465 1.00 93.62 88 ARG A O 1
ATOM 676 N N . ARG A 1 89 ? -1.905 -8.162 10.768 1.00 90.75 89 ARG A N 1
ATOM 677 C CA . ARG A 1 89 ? -1.256 -7.814 12.038 1.00 90.75 89 ARG A CA 1
ATOM 678 C C . ARG A 1 89 ? -1.595 -6.389 12.468 1.00 90.75 89 ARG A C 1
ATOM 680 O O . ARG A 1 89 ? -1.869 -6.195 13.644 1.00 90.75 89 ARG A O 1
ATOM 687 N N . ALA A 1 90 ? -1.652 -5.427 11.544 1.00 91.19 90 ALA A N 1
ATOM 688 C CA . ALA A 1 90 ? -2.037 -4.052 11.868 1.00 91.19 90 ALA A CA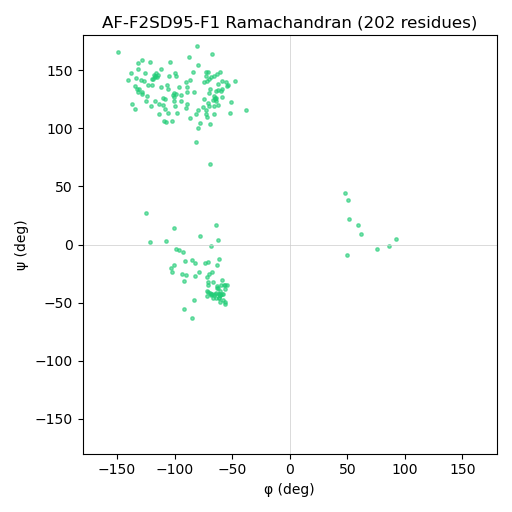 1
ATOM 689 C C . ALA A 1 90 ? -3.421 -3.965 12.542 1.00 91.19 90 ALA A C 1
ATOM 691 O O . ALA A 1 90 ? -3.587 -3.203 13.486 1.00 91.19 90 ALA A O 1
ATOM 692 N N . ILE A 1 91 ? -4.392 -4.778 12.110 1.00 93.12 91 ILE A N 1
ATOM 693 C CA . ILE A 1 91 ? -5.731 -4.856 12.720 1.00 93.12 91 ILE A CA 1
ATOM 694 C C . ILE A 1 91 ? -5.726 -5.781 13.948 1.00 93.12 91 ILE A C 1
ATOM 696 O O . ILE A 1 91 ? -6.263 -5.445 14.995 1.00 93.12 91 ILE A O 1
ATOM 700 N N . ASP A 1 92 ? -5.143 -6.971 13.846 1.00 91.06 92 ASP A N 1
ATOM 701 C CA . ASP A 1 92 ? -5.250 -8.010 14.875 1.00 91.06 92 ASP A CA 1
ATOM 702 C C . ASP A 1 92 ? -4.457 -7.685 16.150 1.00 91.06 92 ASP A C 1
ATOM 704 O O . ASP A 1 92 ? -4.821 -8.187 17.216 1.00 91.06 92 ASP A O 1
ATOM 708 N N . ALA A 1 93 ? -3.377 -6.905 16.029 1.00 85.81 93 ALA A N 1
ATOM 709 C CA . ALA A 1 93 ? -2.468 -6.557 17.121 1.00 85.81 93 ALA A CA 1
ATOM 710 C C . ALA A 1 93 ? -2.737 -5.178 17.740 1.00 85.81 93 ALA A C 1
ATOM 712 O O . ALA A 1 93 ? -2.062 -4.824 18.696 1.00 85.81 93 ALA A O 1
ATOM 713 N N . THR A 1 94 ? -3.683 -4.410 17.198 1.00 84.06 94 THR A N 1
ATOM 714 C CA . THR A 1 94 ? -4.039 -3.078 17.708 1.00 84.06 94 THR A CA 1
ATOM 715 C C . THR A 1 94 ? -5.545 -3.001 17.920 1.00 84.06 94 THR A C 1
ATOM 717 O O . THR A 1 94 ? -6.288 -3.790 17.334 1.00 84.06 94 THR A O 1
ATOM 720 N N . GLN A 1 95 ? -6.027 -2.076 18.749 1.00 85.25 95 GLN A N 1
ATOM 721 C CA . GLN A 1 95 ? -7.473 -1.893 18.954 1.00 85.25 95 GLN A CA 1
ATOM 722 C C . GLN A 1 95 ? -8.090 -0.852 18.012 1.00 85.25 95 GLN A C 1
ATOM 724 O O . GLN A 1 95 ? -9.244 -0.995 17.609 1.00 85.25 95 GLN A O 1
ATOM 729 N N . ASP A 1 96 ? -7.324 0.170 17.630 1.00 89.56 96 ASP A N 1
ATOM 730 C CA . ASP A 1 96 ? -7.866 1.350 16.950 1.00 89.56 96 ASP A CA 1
ATOM 731 C C . ASP A 1 96 ? -7.886 1.224 15.415 1.00 89.56 96 ASP A C 1
ATOM 733 O O . ASP A 1 96 ? -8.759 1.802 14.756 1.00 89.56 96 ASP A O 1
ATOM 737 N N . VAL A 1 97 ? -6.994 0.414 14.825 1.00 92.44 97 VAL A N 1
ATOM 738 C CA . VAL A 1 97 ? -6.957 0.230 13.367 1.00 92.44 97 VAL A CA 1
ATOM 739 C C . VAL A 1 97 ? -8.154 -0.610 12.941 1.00 92.44 97 VAL A C 1
ATOM 741 O O . VAL A 1 97 ? -8.248 -1.799 13.245 1.00 92.44 97 VAL A O 1
ATOM 744 N N . ASN A 1 98 ? -9.085 -0.002 12.211 1.00 92.69 98 ASN A N 1
ATOM 745 C CA . ASN A 1 98 ? -10.304 -0.674 11.754 1.00 92.69 98 ASN A CA 1
ATOM 746 C C . ASN A 1 98 ? -10.251 -1.069 10.280 1.00 92.69 98 ASN A C 1
ATOM 748 O O . ASN A 1 98 ? -11.017 -1.935 9.847 1.00 92.69 98 ASN A O 1
ATOM 752 N N . VAL A 1 99 ? -9.363 -0.431 9.518 1.00 94.56 99 VAL A N 1
ATOM 753 C CA . VAL A 1 99 ? -9.183 -0.653 8.086 1.00 94.56 99 VAL A CA 1
ATOM 754 C C . VAL A 1 99 ? -7.695 -0.760 7.784 1.00 94.56 99 VAL A C 1
ATOM 756 O O . VAL A 1 99 ? -6.902 0.044 8.260 1.00 94.56 99 VAL A O 1
ATOM 759 N N . SER A 1 100 ? -7.317 -1.729 6.961 1.00 95.12 100 SER A N 1
ATOM 760 C CA . SER A 1 100 ? -5.970 -1.820 6.413 1.00 95.12 100 SER A CA 1
ATOM 761 C C . SER A 1 100 ? -6.040 -2.059 4.908 1.00 95.12 100 SER A C 1
ATOM 763 O O . SER A 1 100 ? -6.820 -2.888 4.427 1.00 95.12 100 SER A O 1
ATOM 765 N N . LEU A 1 101 ? -5.275 -1.277 4.151 1.00 95.06 101 LEU A N 1
ATOM 766 C CA . LEU A 1 101 ? -5.198 -1.353 2.698 1.00 95.06 101 LEU A CA 1
ATOM 767 C C . LEU A 1 101 ? -3.960 -2.143 2.293 1.00 95.06 101 LEU A C 1
ATOM 769 O O . LEU A 1 101 ? -2.850 -1.835 2.718 1.00 95.06 101 LEU A O 1
ATOM 773 N N . MET A 1 102 ? -4.154 -3.130 1.425 1.00 94.56 102 MET A N 1
ATOM 774 C CA . MET A 1 102 ? -3.070 -3.907 0.843 1.00 94.56 102 MET A CA 1
ATOM 775 C C . MET A 1 102 ? -2.905 -3.542 -0.626 1.00 94.56 102 MET A C 1
ATOM 777 O O . MET A 1 102 ? -3.804 -3.808 -1.426 1.00 94.56 102 MET A O 1
ATOM 781 N N . ILE A 1 103 ? -1.753 -2.988 -0.992 1.00 93.38 103 ILE A N 1
ATOM 782 C CA . ILE A 1 103 ? -1.401 -2.692 -2.380 1.00 93.38 103 ILE A CA 1
ATOM 783 C C . ILE A 1 103 ? -0.309 -3.665 -2.811 1.00 93.38 103 ILE A C 1
ATOM 785 O O . ILE A 1 103 ? 0.841 -3.554 -2.402 1.00 93.38 103 ILE A O 1
ATOM 789 N N . ASN A 1 104 ? -0.656 -4.641 -3.643 1.00 91.19 104 ASN A N 1
ATOM 790 C CA . ASN A 1 104 ? 0.301 -5.623 -4.143 1.00 91.19 104 ASN A CA 1
ATOM 791 C C . ASN A 1 104 ? 0.643 -5.336 -5.603 1.00 91.19 104 ASN A C 1
ATOM 793 O O . ASN A 1 104 ? -0.208 -5.482 -6.485 1.00 91.19 104 ASN A O 1
ATOM 797 N N . LEU A 1 105 ? 1.891 -4.947 -5.837 1.00 88.06 105 LEU A N 1
ATOM 798 C CA . LEU A 1 105 ? 2.456 -4.619 -7.135 1.00 88.06 105 LEU A CA 1
ATOM 799 C C . LEU A 1 105 ? 3.297 -5.790 -7.640 1.00 88.06 105 LEU A C 1
ATOM 801 O O . LEU A 1 105 ? 4.207 -6.275 -6.959 1.00 88.06 105 LEU A O 1
ATOM 805 N N . LYS A 1 106 ? 3.029 -6.216 -8.870 1.00 82.12 106 LYS A N 1
ATOM 806 C CA . LYS A 1 106 ? 3.781 -7.258 -9.564 1.00 82.12 106 LYS A CA 1
ATOM 807 C C . LYS A 1 106 ? 4.207 -6.760 -10.928 1.00 82.12 106 LYS A C 1
ATOM 809 O O . LYS A 1 106 ? 3.399 -6.259 -11.703 1.00 82.12 106 LYS A O 1
ATOM 814 N N . GLU A 1 107 ? 5.477 -6.955 -11.233 1.00 74.50 107 GLU A N 1
ATOM 815 C CA . GLU A 1 107 ? 5.976 -6.785 -12.588 1.00 74.50 107 GLU A CA 1
ATOM 816 C C . GLU A 1 107 ? 5.716 -8.064 -13.394 1.00 74.50 107 GLU A C 1
ATOM 818 O O . GLU A 1 107 ? 6.006 -9.178 -12.941 1.00 74.50 107 GLU A O 1
ATOM 823 N N . LYS A 1 108 ? 5.150 -7.910 -14.591 1.00 69.94 108 LYS A N 1
ATOM 824 C CA . LYS A 1 108 ? 4.948 -8.995 -15.549 1.00 69.94 108 LYS A CA 1
ATOM 825 C C . LYS A 1 108 ? 5.380 -8.546 -16.948 1.00 69.94 108 LYS A C 1
ATOM 827 O O . LYS A 1 108 ? 4.720 -7.675 -17.504 1.00 69.94 108 LYS A O 1
ATOM 832 N N . PRO A 1 109 ? 6.407 -9.182 -17.538 1.00 61.97 109 PRO A N 1
ATOM 833 C CA . PRO A 1 109 ? 7.271 -10.210 -16.947 1.00 61.97 109 PRO A CA 1
ATOM 834 C C . PRO A 1 109 ? 8.193 -9.604 -15.883 1.00 61.97 109 PRO A C 1
ATOM 836 O O . PRO A 1 109 ? 8.696 -8.512 -16.100 1.00 61.97 109 PRO A O 1
ATOM 839 N N . ALA A 1 110 ? 8.451 -10.320 -14.780 1.00 63.00 110 ALA A N 1
ATOM 840 C CA . ALA A 1 110 ? 9.396 -9.874 -13.748 1.00 63.00 110 ALA A CA 1
ATOM 841 C C . ALA A 1 110 ? 10.716 -9.401 -14.373 1.00 63.00 110 ALA A C 1
ATOM 843 O O . ALA A 1 110 ? 11.177 -10.050 -15.321 1.00 63.00 110 ALA A O 1
ATOM 844 N N . PHE A 1 111 ? 11.298 -8.318 -13.836 1.00 59.75 111 PHE A N 1
ATOM 845 C CA . PHE A 1 111 ? 12.471 -7.645 -14.387 1.00 59.75 111 PHE A CA 1
ATOM 846 C C . PHE A 1 111 ? 13.467 -8.645 -14.965 1.00 59.75 111 PHE A C 1
ATOM 848 O O . PHE A 1 111 ? 14.060 -9.468 -14.261 1.00 59.75 111 PHE A O 1
ATOM 855 N N . ARG A 1 112 ? 13.669 -8.556 -16.275 1.00 52.34 112 ARG A N 1
ATOM 856 C CA . ARG A 1 112 ? 14.799 -9.189 -16.944 1.00 52.34 112 ARG A CA 1
ATOM 857 C C . ARG A 1 112 ? 15.790 -8.102 -17.274 1.00 52.34 112 ARG A C 1
ATOM 859 O O . ARG A 1 112 ? 15.389 -6.998 -17.629 1.00 52.34 112 ARG A O 1
ATOM 866 N N . ALA A 1 113 ? 17.080 -8.431 -17.207 1.00 53.09 113 ALA A N 1
ATOM 867 C CA . ALA A 1 113 ? 18.104 -7.554 -17.743 1.00 53.09 113 ALA A CA 1
ATOM 868 C C . ALA A 1 113 ? 17.709 -7.213 -19.196 1.00 53.09 113 ALA A C 1
ATOM 870 O O . ALA A 1 113 ? 17.692 -8.104 -20.047 1.00 53.09 113 ALA A O 1
ATOM 871 N N . PRO A 1 114 ? 17.366 -5.951 -19.493 1.00 49.88 114 PRO A N 1
ATOM 872 C CA . PRO A 1 114 ? 16.719 -5.551 -20.749 1.00 49.88 114 PRO A CA 1
ATOM 873 C C . PRO A 1 114 ? 17.628 -5.676 -21.981 1.00 49.88 114 PRO A C 1
ATOM 875 O O . PRO A 1 114 ? 17.220 -5.373 -23.098 1.00 49.88 114 PRO A O 1
ATOM 878 N N . PHE A 1 115 ? 18.873 -6.098 -21.766 1.00 53.50 115 PHE A N 1
ATOM 879 C CA . PHE A 1 115 ? 19.869 -6.385 -22.789 1.00 53.50 115 PHE A CA 1
ATOM 880 C C . PHE A 1 115 ? 20.429 -7.799 -22.661 1.00 53.50 115 PHE A C 1
ATOM 882 O O . PHE A 1 115 ? 21.565 -8.047 -23.063 1.00 53.50 115 PHE A O 1
ATOM 889 N N . SER A 1 116 ? 19.657 -8.737 -22.100 1.00 46.75 116 SER A N 1
ATOM 890 C CA . SER A 1 116 ? 19.908 -10.139 -22.419 1.00 46.75 116 SER A CA 1
ATOM 891 C C . SER A 1 116 ? 19.950 -10.230 -23.951 1.00 46.75 116 SER A C 1
ATOM 893 O O . SER A 1 116 ? 18.974 -9.806 -24.576 1.00 46.75 116 SER A O 1
ATOM 895 N N . PRO A 1 117 ? 21.046 -10.716 -24.565 1.00 46.38 117 PRO A N 1
ATOM 896 C CA . PRO A 1 117 ? 21.308 -10.670 -26.014 1.00 46.38 117 PRO A CA 1
ATOM 897 C C . PRO A 1 117 ? 20.314 -11.468 -26.885 1.00 46.38 117 PRO A C 1
ATOM 899 O O . PRO A 1 117 ? 20.578 -11.770 -28.042 1.00 46.38 117 PRO A O 1
ATOM 902 N N . THR A 1 118 ? 19.164 -11.822 -26.323 1.00 47.44 118 THR A N 1
ATOM 903 C CA . THR A 1 118 ? 18.067 -12.570 -26.921 1.00 47.44 118 THR A CA 1
ATOM 904 C C . THR A 1 118 ? 17.004 -11.690 -27.588 1.00 47.44 118 THR A C 1
ATOM 906 O O . THR A 1 118 ? 16.194 -12.235 -28.329 1.00 47.44 118 THR A O 1
ATOM 909 N N . SER A 1 119 ? 16.962 -10.369 -27.351 1.00 52.91 119 SER A N 1
ATOM 910 C CA . SER A 1 119 ? 16.057 -9.453 -28.070 1.00 52.91 119 SER A CA 1
ATOM 911 C C . SER A 1 119 ? 16.778 -8.783 -29.244 1.00 52.91 119 SER A C 1
ATOM 913 O O . SER A 1 119 ? 17.935 -8.377 -29.150 1.00 52.91 119 SER A O 1
ATOM 915 N N . SER A 1 120 ? 16.102 -8.726 -30.388 1.00 54.97 120 SER A N 1
ATOM 916 C CA . SER A 1 120 ? 16.627 -8.368 -31.707 1.00 54.97 120 SER A CA 1
ATOM 917 C C . SER A 1 120 ? 17.012 -6.887 -31.846 1.00 54.97 120 SER A C 1
ATOM 919 O O . SER A 1 120 ? 16.342 -6.160 -32.560 1.00 54.97 120 SER A O 1
ATOM 921 N N . GLY A 1 121 ? 18.067 -6.444 -31.160 1.00 60.66 121 GLY A N 1
ATOM 922 C CA . GLY A 1 121 ? 19.073 -5.438 -31.555 1.00 60.66 121 GLY A CA 1
ATOM 923 C C . GLY A 1 121 ? 18.706 -4.048 -32.109 1.00 60.66 121 GLY A C 1
ATOM 924 O O . GLY A 1 121 ? 19.623 -3.247 -32.268 1.00 60.66 121 GLY A O 1
ATOM 925 N N . LEU A 1 122 ? 17.447 -3.739 -32.421 1.00 68.62 122 LEU A N 1
ATOM 926 C CA . LEU A 1 122 ? 17.006 -2.526 -33.111 1.00 68.62 122 LEU A CA 1
ATOM 927 C C . LEU A 1 122 ? 15.946 -1.805 -32.274 1.00 68.62 122 LEU A C 1
ATOM 929 O O . LEU A 1 122 ? 14.903 -2.358 -31.929 1.00 68.62 122 LEU A O 1
ATOM 933 N N . TYR A 1 123 ? 16.219 -0.543 -31.962 1.00 73.44 123 TYR A N 1
ATOM 934 C CA . TYR A 1 123 ? 15.361 0.335 -31.174 1.00 73.44 123 TYR A CA 1
ATOM 935 C C . TYR A 1 123 ? 14.981 1.542 -32.022 1.00 73.44 123 TYR A C 1
ATOM 937 O O . TYR A 1 123 ? 15.829 2.107 -32.694 1.00 73.44 123 TYR A O 1
ATOM 945 N N . GLN A 1 124 ? 13.732 1.978 -31.992 1.00 77.38 124 GLN A N 1
ATOM 946 C CA . GLN A 1 124 ? 13.260 3.131 -32.741 1.00 77.38 124 GLN A CA 1
ATOM 947 C C . GLN A 1 124 ? 13.160 4.368 -31.845 1.00 77.38 124 GLN A C 1
ATOM 949 O O . GLN A 1 124 ? 12.499 4.346 -30.804 1.00 77.38 124 GLN A O 1
ATOM 954 N N . HIS A 1 125 ? 13.781 5.472 -32.256 1.00 75.31 125 HIS A N 1
ATOM 955 C CA . HIS A 1 125 ? 13.671 6.754 -31.575 1.00 75.31 125 HIS A CA 1
ATOM 956 C C . HIS A 1 125 ? 12.226 7.288 -31.672 1.00 75.31 125 HIS A C 1
ATOM 95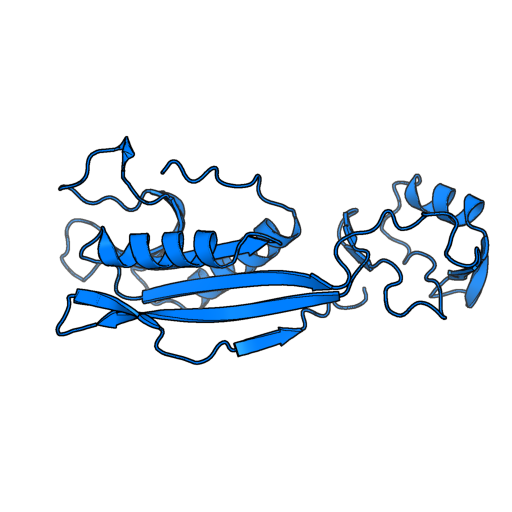8 O O . HIS A 1 125 ? 11.679 7.408 -32.771 1.00 75.31 125 HIS A O 1
ATOM 964 N N . PRO A 1 126 ? 11.575 7.659 -30.556 1.00 64.44 126 PRO A N 1
ATOM 965 C CA . PRO A 1 126 ? 10.146 7.982 -30.545 1.00 64.44 126 PRO A CA 1
ATOM 966 C C . PRO A 1 126 ? 9.790 9.249 -31.336 1.00 64.44 126 PRO A C 1
ATOM 968 O O . PRO A 1 126 ? 8.709 9.292 -31.930 1.00 64.44 126 PRO A O 1
ATOM 971 N N . ILE A 1 127 ? 10.699 10.235 -31.378 1.00 70.19 127 ILE A N 1
ATOM 972 C CA . ILE A 1 127 ? 10.541 11.493 -32.134 1.00 70.19 127 ILE A CA 1
ATOM 973 C C . ILE A 1 127 ? 10.977 11.331 -33.597 1.00 70.19 127 ILE A C 1
ATOM 975 O O . ILE A 1 127 ? 10.146 11.444 -34.491 1.00 70.19 127 ILE A O 1
ATOM 979 N N . THR A 1 128 ? 12.259 11.042 -33.851 1.00 79.25 128 THR A N 1
ATOM 980 C CA . THR A 1 128 ? 12.814 10.982 -35.216 1.00 79.25 128 THR A CA 1
ATOM 981 C C . THR A 1 128 ? 12.383 9.752 -36.017 1.00 79.25 128 THR A C 1
ATOM 983 O O . THR A 1 128 ? 12.523 9.751 -37.233 1.00 79.25 128 THR A O 1
ATOM 986 N N . LYS A 1 129 ? 11.844 8.713 -35.360 1.00 80.00 129 LYS A N 1
ATOM 987 C CA . LYS A 1 129 ? 11.500 7.406 -35.956 1.00 80.00 129 LYS A CA 1
ATOM 988 C C . LYS A 1 129 ? 12.691 6.631 -36.531 1.00 80.00 129 LYS A C 1
ATOM 990 O O . LYS A 1 129 ? 12.483 5.590 -37.153 1.00 80.00 129 LYS A O 1
ATOM 995 N N . GLU A 1 130 ? 13.916 7.085 -36.282 1.00 83.00 130 GLU A N 1
ATOM 996 C CA . GLU A 1 130 ? 15.140 6.406 -36.706 1.00 83.00 130 GLU A CA 1
ATOM 997 C C . GLU A 1 130 ? 15.397 5.147 -35.879 1.00 83.00 130 GLU A C 1
ATOM 999 O O . GLU A 1 130 ? 15.123 5.115 -34.678 1.00 83.00 130 GLU A O 1
ATOM 1004 N N . TYR A 1 131 ? 15.946 4.120 -36.523 1.00 82.00 131 TYR A N 1
ATOM 1005 C CA . TYR A 1 131 ? 16.372 2.898 -35.851 1.00 82.00 131 TYR A CA 1
ATOM 1006 C C . TYR A 1 131 ? 17.819 3.032 -35.377 1.00 82.00 131 TYR A C 1
ATOM 1008 O O . TYR A 1 131 ? 18.687 3.479 -36.121 1.00 82.00 131 TYR A O 1
ATOM 1016 N N . VAL A 1 132 ? 18.076 2.607 -34.146 1.00 78.50 132 VAL A N 1
ATOM 1017 C CA . VAL A 1 132 ? 19.387 2.598 -33.503 1.00 78.50 132 VAL A CA 1
ATOM 1018 C C . VAL A 1 132 ? 19.709 1.198 -33.001 1.00 78.50 132 VAL A C 1
ATOM 1020 O O . VAL A 1 132 ? 18.819 0.445 -32.597 1.00 78.50 132 VAL A O 1
ATOM 1023 N N . ASP A 1 133 ? 20.990 0.852 -33.019 1.00 79.31 133 ASP A N 1
ATOM 1024 C CA . ASP A 1 133 ? 21.470 -0.430 -32.517 1.00 79.31 133 ASP A CA 1
ATOM 1025 C C . ASP A 1 133 ? 21.610 -0.449 -30.982 1.00 79.31 133 ASP A C 1
ATOM 1027 O O . ASP A 1 133 ? 21.520 0.574 -30.292 1.00 79.31 133 ASP A O 1
ATOM 1031 N N . THR A 1 134 ? 21.858 -1.635 -30.422 1.00 73.50 134 THR A N 1
ATOM 1032 C CA . THR A 1 134 ? 22.072 -1.826 -28.979 1.00 73.50 134 THR A CA 1
ATOM 1033 C C . THR A 1 134 ? 23.230 -0.990 -28.420 1.00 73.50 134 THR A C 1
ATOM 1035 O O . THR A 1 134 ? 23.151 -0.535 -27.279 1.00 73.50 134 THR A O 1
ATOM 1038 N N . ALA A 1 135 ? 24.305 -0.764 -29.182 1.00 75.69 135 ALA A N 1
ATOM 1039 C CA . ALA A 1 135 ? 25.472 -0.010 -28.711 1.00 75.69 135 ALA A CA 1
ATOM 1040 C C . ALA A 1 135 ? 25.164 1.491 -28.580 1.00 75.69 135 ALA A C 1
ATOM 1042 O O . ALA A 1 135 ? 25.530 2.142 -27.596 1.00 75.69 135 ALA A O 1
ATOM 1043 N N . THR A 1 136 ? 24.416 2.021 -29.539 1.00 76.69 136 THR A N 1
ATOM 1044 C CA . THR A 1 136 ? 23.916 3.394 -29.561 1.00 76.69 136 THR A CA 1
ATOM 1045 C C . THR A 1 136 ? 22.886 3.592 -28.450 1.00 76.69 136 THR A C 1
ATOM 1047 O O . THR A 1 136 ? 22.975 4.555 -27.688 1.00 76.69 136 THR A O 1
ATOM 1050 N N . MET A 1 137 ? 21.985 2.623 -28.253 1.00 72.19 137 MET A N 1
ATOM 1051 C CA . MET A 1 137 ? 21.044 2.596 -27.128 1.00 72.19 137 MET A CA 1
ATOM 1052 C C . MET A 1 137 ? 21.783 2.661 -25.777 1.00 72.19 137 MET A C 1
ATOM 1054 O O . MET A 1 137 ? 21.495 3.524 -24.949 1.00 72.19 137 MET A O 1
ATOM 1058 N N . LEU A 1 138 ? 22.807 1.823 -25.572 1.00 70.81 138 LEU A N 1
ATOM 1059 C CA . LEU A 1 138 ? 23.640 1.838 -24.360 1.00 70.81 138 LEU A CA 1
ATOM 1060 C C . LEU A 1 138 ? 24.328 3.189 -24.119 1.00 70.81 138 LEU A C 1
ATOM 1062 O O . LEU A 1 138 ? 24.563 3.556 -22.967 1.00 70.81 138 LEU A O 1
ATOM 1066 N N . THR A 1 139 ? 24.649 3.922 -25.183 1.00 74.38 139 THR A N 1
ATOM 1067 C CA . THR A 1 139 ? 25.260 5.253 -25.096 1.00 74.38 139 THR A CA 1
ATOM 1068 C C . THR A 1 139 ? 24.249 6.292 -24.614 1.00 74.38 139 THR A C 1
ATOM 1070 O O . THR A 1 139 ? 24.558 7.036 -23.683 1.00 74.38 139 THR A O 1
ATOM 1073 N N . TYR A 1 140 ? 23.017 6.275 -25.138 1.00 71.12 140 TYR A N 1
ATOM 1074 C CA . TYR A 1 140 ? 21.937 7.146 -24.657 1.00 71.12 140 TYR A CA 1
ATOM 1075 C C . TYR A 1 140 ? 21.608 6.932 -23.172 1.00 71.12 140 TYR A C 1
ATOM 1077 O O . TYR A 1 140 ? 21.306 7.884 -22.461 1.00 71.12 140 TYR A O 1
ATOM 1085 N N . LEU A 1 141 ? 21.707 5.698 -22.670 1.00 63.59 141 LEU A N 1
ATOM 1086 C CA . LEU A 1 141 ? 21.472 5.412 -21.247 1.00 63.59 141 LEU A CA 1
ATOM 1087 C C . LEU A 1 141 ? 22.557 5.943 -20.320 1.00 63.59 141 LEU A C 1
ATOM 1089 O O . LEU A 1 141 ? 22.283 6.258 -19.165 1.00 63.59 141 LEU A O 1
ATOM 1093 N N . LYS A 1 142 ? 23.798 5.984 -20.805 1.00 66.81 142 LYS A N 1
ATOM 1094 C CA . LYS A 1 142 ? 24.931 6.516 -20.044 1.00 66.81 142 LYS A CA 1
ATOM 1095 C C . LYS A 1 142 ? 24.957 8.042 -20.071 1.00 66.81 142 LYS A C 1
ATOM 1097 O O . LYS A 1 142 ? 25.540 8.646 -19.174 1.00 66.81 142 LYS A O 1
ATOM 1102 N N . SER A 1 143 ? 24.342 8.667 -21.076 1.00 64.75 143 SER A N 1
ATOM 1103 C CA . SER A 1 143 ? 24.173 10.115 -21.107 1.00 64.75 143 SER A CA 1
ATOM 1104 C C . SER A 1 143 ? 23.072 10.541 -20.134 1.00 64.75 143 SER A C 1
ATOM 1106 O O . SER A 1 143 ? 21.916 10.169 -20.290 1.00 64.75 143 SER A O 1
ATOM 1108 N N . LEU A 1 144 ? 23.430 11.354 -19.140 1.00 52.72 144 LEU A N 1
ATOM 1109 C CA . LEU A 1 144 ? 22.561 11.889 -18.074 1.00 52.72 144 LEU A CA 1
ATOM 1110 C C . LEU A 1 144 ? 21.401 12.787 -18.569 1.00 52.72 144 LEU A C 1
ATOM 1112 O O . LEU A 1 144 ? 20.679 13.376 -17.765 1.00 52.72 144 LEU A O 1
ATOM 1116 N N . SER A 1 145 ? 21.216 12.946 -19.882 1.00 55.75 145 SER A N 1
ATOM 1117 C CA . SER A 1 145 ? 20.160 13.775 -20.460 1.00 55.75 145 SER A CA 1
ATOM 1118 C C . SER A 1 145 ? 18.831 13.019 -20.482 1.00 55.75 145 SER A C 1
ATOM 1120 O O . SER A 1 145 ? 18.470 12.383 -21.469 1.00 55.75 145 SER A O 1
ATOM 1122 N N . HIS A 1 146 ? 18.077 13.120 -19.389 1.00 53.22 146 HIS A N 1
ATOM 1123 C CA . HIS A 1 146 ? 16.727 12.554 -19.253 1.00 53.22 146 HIS A CA 1
ATOM 1124 C C . HIS A 1 146 ? 15.628 13.377 -19.950 1.00 53.22 146 HIS A C 1
ATOM 1126 O O . HIS A 1 146 ? 14.446 13.096 -19.780 1.00 53.22 146 HIS A O 1
ATOM 1132 N N . THR A 1 147 ? 15.999 14.408 -20.713 1.00 55.75 147 THR A N 1
ATOM 1133 C CA . THR A 1 147 ? 15.067 15.305 -21.411 1.00 55.75 147 THR A CA 1
ATOM 1134 C C . THR A 1 147 ? 14.614 14.781 -22.771 1.00 55.75 147 THR A C 1
ATOM 1136 O O . THR A 1 147 ? 13.661 15.317 -23.330 1.00 55.75 147 THR A O 1
ATOM 1139 N N . VAL A 1 148 ? 15.272 13.749 -23.315 1.00 58.91 148 VAL A N 1
ATOM 1140 C CA . VAL A 1 148 ? 14.919 13.159 -24.613 1.00 58.91 148 VAL A CA 1
ATOM 1141 C C . VA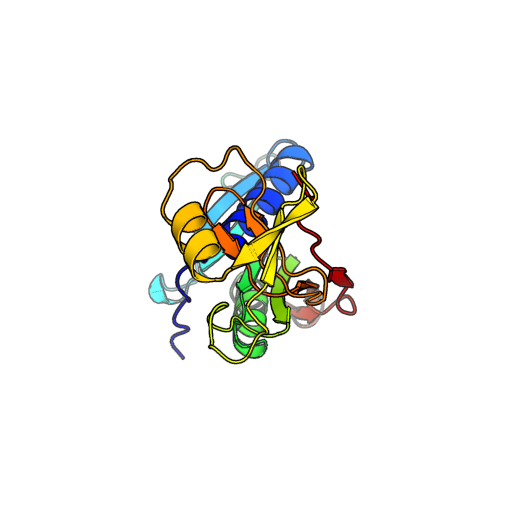L A 1 148 ? 14.327 11.763 -24.397 1.00 58.91 148 VAL A C 1
ATOM 1143 O O . VAL A 1 148 ? 14.961 10.930 -23.745 1.00 58.91 148 VAL A O 1
ATOM 1146 N N . PRO A 1 149 ? 13.127 11.477 -24.932 1.00 62.62 149 PRO A N 1
ATOM 1147 C CA . PRO A 1 149 ? 12.516 10.162 -24.808 1.00 62.62 149 PRO A CA 1
ATOM 1148 C C . PRO A 1 149 ? 13.363 9.110 -25.538 1.00 62.62 149 PRO A C 1
ATOM 1150 O O . PRO A 1 149 ? 13.697 9.254 -26.713 1.00 62.62 149 PRO A O 1
ATOM 1153 N N . LEU A 1 150 ? 13.727 8.052 -24.813 1.00 68.75 150 LEU A N 1
ATOM 1154 C CA . LEU A 1 150 ? 14.678 7.043 -25.278 1.00 68.75 150 LEU A CA 1
ATOM 1155 C C . LEU A 1 150 ? 14.097 6.155 -26.393 1.00 68.75 150 LEU A C 1
ATOM 1157 O O . LEU A 1 150 ? 12.892 5.879 -26.390 1.00 68.75 150 LEU A O 1
ATOM 1161 N N . PRO A 1 151 ? 14.941 5.666 -27.325 1.00 70.69 151 PRO A N 1
ATOM 1162 C CA . PRO A 1 151 ? 14.537 4.684 -28.324 1.00 70.69 151 PRO A CA 1
ATOM 1163 C C . PRO A 1 151 ? 13.910 3.429 -27.702 1.00 70.69 151 PRO A C 1
ATOM 1165 O O . PRO A 1 151 ? 14.415 2.892 -26.714 1.00 70.69 151 PRO A O 1
ATOM 1168 N N . LYS A 1 152 ? 12.815 2.948 -28.295 1.00 69.38 152 LYS A N 1
ATOM 1169 C CA . LYS A 1 152 ? 12.047 1.775 -27.847 1.00 69.38 152 LYS A CA 1
ATOM 1170 C C . LYS A 1 152 ? 12.059 0.699 -28.918 1.00 69.38 152 LYS A C 1
ATOM 1172 O O . LYS A 1 152 ? 12.034 1.029 -30.096 1.00 69.38 152 LYS A O 1
ATOM 1177 N N . ASN A 1 153 ? 12.066 -0.574 -28.544 1.00 69.19 153 ASN A N 1
ATOM 1178 C CA . ASN A 1 153 ? 11.873 -1.632 -29.532 1.00 69.19 153 ASN A CA 1
ATOM 1179 C C . ASN A 1 153 ? 10.385 -1.631 -29.954 1.00 69.19 153 ASN A C 1
ATOM 1181 O O . ASN A 1 153 ? 9.532 -1.851 -29.094 1.00 69.19 153 ASN A O 1
ATOM 1185 N N . PRO A 1 154 ? 10.051 -1.338 -31.227 1.00 65.62 154 PRO A N 1
ATOM 1186 C CA . PRO A 1 154 ? 8.659 -1.239 -31.672 1.00 65.62 154 PRO A CA 1
ATOM 1187 C C . PRO A 1 154 ? 7.927 -2.589 -31.653 1.00 65.62 154 PRO A C 1
ATOM 1189 O O . PRO A 1 154 ? 6.703 -2.613 -31.531 1.00 65.62 154 PRO A O 1
ATOM 1192 N N . ASP A 1 155 ? 8.670 -3.694 -31.730 1.00 67.00 155 ASP A N 1
ATOM 1193 C CA . ASP A 1 155 ? 8.136 -5.057 -31.746 1.00 67.00 155 ASP A CA 1
ATOM 1194 C C . ASP A 1 155 ? 8.063 -5.676 -30.340 1.00 67.00 155 ASP A C 1
ATOM 1196 O O . ASP A 1 155 ? 7.500 -6.756 -30.154 1.00 67.00 155 ASP A O 1
ATOM 1200 N N . ASP A 1 156 ? 8.598 -4.982 -29.331 1.00 64.75 156 ASP A N 1
ATOM 1201 C CA . ASP A 1 156 ? 8.578 -5.403 -27.934 1.00 64.75 156 ASP A CA 1
ATOM 1202 C C . ASP A 1 156 ? 7.604 -4.540 -27.127 1.00 64.75 156 ASP A C 1
ATOM 1204 O O . ASP A 1 156 ? 7.879 -3.389 -26.775 1.00 64.75 156 ASP A O 1
ATOM 1208 N N . ARG A 1 157 ? 6.447 -5.121 -26.793 1.00 60.19 157 ARG A N 1
ATOM 1209 C CA . ARG A 1 157 ? 5.445 -4.475 -25.930 1.00 60.19 157 ARG A CA 1
ATOM 1210 C C . ARG A 1 157 ? 5.955 -4.217 -24.510 1.00 60.19 157 ARG A C 1
ATOM 1212 O O . ARG A 1 157 ? 5.382 -3.376 -23.825 1.00 60.19 157 ARG A O 1
ATOM 1219 N N . GLU A 1 158 ? 7.027 -4.893 -24.105 1.00 57.66 158 GLU A N 1
ATOM 1220 C CA . GLU A 1 158 ? 7.694 -4.746 -22.811 1.00 57.66 158 GLU A CA 1
ATOM 1221 C C . GLU A 1 158 ? 8.967 -3.880 -22.926 1.00 57.66 158 GLU A C 1
ATOM 1223 O O . GLU A 1 158 ? 9.791 -3.829 -22.013 1.00 57.66 158 GLU A O 1
ATOM 1228 N N . SER A 1 159 ? 9.145 -3.161 -24.046 1.00 57.19 159 SER A N 1
ATOM 1229 C CA . SER A 1 159 ? 10.266 -2.237 -24.224 1.00 57.19 159 SER A CA 1
ATOM 1230 C C . SER A 1 159 ? 10.332 -1.240 -23.059 1.00 57.19 159 SER A C 1
ATOM 1232 O O . SER A 1 159 ? 9.309 -0.665 -22.673 1.00 57.19 159 SER A O 1
ATOM 1234 N N . PRO A 1 160 ? 11.534 -0.954 -22.528 1.00 57.41 160 PRO A N 1
ATOM 1235 C CA . PRO A 1 160 ? 11.651 -0.290 -21.249 1.00 57.41 160 PRO A CA 1
ATOM 1236 C C . PRO A 1 160 ? 11.046 1.118 -21.200 1.00 57.41 160 PRO A C 1
ATOM 1238 O O . PRO A 1 160 ? 11.240 1.934 -22.105 1.00 57.41 160 PRO A O 1
ATOM 1241 N N . LEU A 1 161 ? 10.356 1.412 -20.100 1.00 57.22 161 LEU A N 1
ATOM 1242 C CA . LEU A 1 161 ? 9.878 2.736 -19.720 1.00 57.22 161 LEU A CA 1
ATOM 1243 C C . LEU A 1 161 ? 10.945 3.446 -18.884 1.00 57.22 161 LEU A C 1
ATOM 1245 O O . LEU A 1 161 ? 11.597 2.835 -18.041 1.00 57.22 161 LEU A O 1
ATOM 1249 N N . PHE A 1 162 ? 11.121 4.745 -19.115 1.00 56.00 162 PHE A N 1
ATOM 1250 C CA . PHE A 1 162 ? 12.051 5.575 -18.357 1.00 56.00 162 PHE A CA 1
ATOM 1251 C C . PHE A 1 162 ? 11.279 6.651 -17.612 1.00 56.00 162 PHE A C 1
ATOM 1253 O O . PHE A 1 162 ? 10.554 7.425 -18.228 1.00 56.00 162 PHE A O 1
ATOM 1260 N N . PHE A 1 163 ? 11.448 6.697 -16.294 1.00 46.59 163 PHE A N 1
ATOM 1261 C CA . PHE A 1 163 ? 10.851 7.713 -15.437 1.00 46.59 163 PHE A CA 1
ATOM 1262 C C . PHE A 1 163 ? 11.885 8.186 -14.416 1.00 46.59 163 PHE A C 1
ATOM 1264 O O . PHE A 1 163 ? 12.417 7.372 -13.664 1.00 46.59 163 PHE A O 1
ATOM 1271 N N . LEU A 1 164 ? 12.202 9.487 -14.414 1.00 49.72 164 LEU A N 1
ATOM 1272 C CA . LEU A 1 164 ? 13.167 10.113 -13.491 1.00 49.72 164 LEU A CA 1
ATOM 1273 C C . LEU A 1 164 ? 14.505 9.349 -13.379 1.00 49.72 164 LEU A C 1
ATOM 1275 O O . LEU A 1 164 ? 15.002 9.083 -12.289 1.00 49.72 164 LEU A O 1
ATOM 1279 N N . GLY A 1 165 ? 15.062 8.920 -14.516 1.00 49.38 165 GLY A N 1
ATOM 1280 C CA . GLY A 1 165 ? 16.307 8.139 -14.565 1.00 49.38 165 GLY A CA 1
ATOM 1281 C C . GLY A 1 165 ? 16.174 6.662 -14.169 1.00 49.38 165 GLY A C 1
ATOM 1282 O O . GLY A 1 165 ? 17.130 5.903 -14.320 1.00 49.38 165 GLY A O 1
ATOM 1283 N N . THR A 1 166 ? 14.991 6.218 -13.739 1.00 51.75 166 THR A N 1
ATOM 1284 C CA . THR A 1 166 ? 14.699 4.813 -13.433 1.00 51.75 166 THR A CA 1
ATOM 1285 C C . THR A 1 166 ? 14.192 4.090 -14.674 1.00 51.75 166 THR A C 1
ATOM 1287 O O . THR A 1 166 ? 13.294 4.570 -15.367 1.00 51.75 166 THR A O 1
ATOM 1290 N N . ARG A 1 167 ? 14.771 2.916 -14.948 1.00 59.06 167 ARG A N 1
ATOM 1291 C CA . ARG A 1 167 ? 14.427 2.057 -16.083 1.00 59.06 167 ARG A CA 1
ATOM 1292 C C . ARG A 1 167 ? 13.526 0.909 -15.647 1.00 59.06 167 ARG A C 1
ATOM 1294 O O . ARG A 1 167 ? 13.928 0.091 -14.827 1.00 59.06 167 ARG A O 1
ATOM 1301 N N . TRP A 1 168 ? 12.366 0.814 -16.272 1.00 58.28 168 TRP A N 1
ATOM 1302 C CA . TRP A 1 168 ? 11.351 -0.213 -16.062 1.00 58.28 168 TRP A CA 1
ATOM 1303 C C . TRP A 1 168 ? 11.237 -1.098 -17.294 1.00 58.28 168 TRP A C 1
ATOM 1305 O O . TRP A 1 168 ? 11.262 -0.553 -18.384 1.00 58.28 168 TRP A O 1
ATOM 1315 N N . VAL A 1 169 ? 11.162 -2.425 -17.162 1.00 57.88 169 VAL A N 1
ATOM 1316 C CA . VAL A 1 169 ? 11.302 -3.372 -18.300 1.00 57.88 169 VAL A CA 1
ATOM 1317 C C . VAL A 1 169 ? 10.066 -4.270 -18.470 1.00 57.88 169 VAL A C 1
ATOM 1319 O O . VAL A 1 169 ? 10.036 -5.122 -19.347 1.00 57.88 169 VAL A O 1
ATOM 1322 N N . GLY A 1 170 ? 9.026 -4.085 -17.659 1.00 61.12 170 GLY A N 1
ATOM 1323 C CA . GLY A 1 170 ? 7.793 -4.858 -17.771 1.00 61.12 170 GLY A CA 1
ATOM 1324 C C . GLY A 1 170 ? 6.562 -4.076 -17.340 1.00 61.12 170 GLY A C 1
ATOM 1325 O O . GLY A 1 170 ? 6.646 -3.026 -16.694 1.00 61.12 170 GLY A O 1
ATOM 1326 N N . ARG A 1 171 ? 5.386 -4.596 -17.689 1.00 69.69 171 ARG A N 1
ATOM 1327 C CA . ARG A 1 171 ? 4.105 -4.077 -17.206 1.00 69.69 171 ARG A CA 1
ATOM 1328 C C . ARG A 1 171 ? 3.999 -4.217 -15.687 1.00 69.69 171 ARG A C 1
ATOM 1330 O O . ARG A 1 171 ? 4.220 -5.293 -15.135 1.00 69.69 171 ARG A O 1
ATOM 1337 N N . VAL A 1 172 ? 3.578 -3.148 -15.013 1.00 76.38 172 VAL A N 1
ATOM 1338 C CA . VAL A 1 172 ? 3.193 -3.202 -13.597 1.00 76.38 172 VAL A CA 1
ATOM 1339 C C . VAL A 1 172 ? 1.704 -3.505 -13.495 1.00 76.38 172 VAL A C 1
ATOM 1341 O O . VAL A 1 172 ? 0.855 -2.721 -13.927 1.00 76.38 172 VAL A O 1
ATOM 1344 N N . GLU A 1 173 ? 1.383 -4.635 -12.883 1.00 81.62 173 GLU A N 1
ATOM 1345 C CA . GLU A 1 173 ? 0.034 -4.966 -12.440 1.00 81.62 173 GLU A CA 1
ATOM 1346 C C . GLU A 1 173 ? -0.070 -4.711 -10.937 1.00 81.62 173 GLU A C 1
ATOM 1348 O O . GLU A 1 173 ? 0.775 -5.153 -10.159 1.00 81.62 173 GLU A O 1
ATOM 1353 N N . GLY A 1 174 ? -1.104 -3.984 -10.529 1.00 85.44 174 GLY A N 1
ATOM 1354 C CA . GLY A 1 174 ? -1.392 -3.690 -9.133 1.00 85.44 174 GLY A CA 1
ATOM 1355 C C . GLY A 1 174 ? -2.722 -4.300 -8.720 1.00 85.44 174 GLY A C 1
ATOM 1356 O O . GLY A 1 174 ? -3.679 -4.325 -9.494 1.00 85.44 174 GLY A O 1
ATOM 1357 N N . THR A 1 175 ? -2.799 -4.770 -7.483 1.00 89.88 175 THR A N 1
ATOM 1358 C CA . THR A 1 175 ? -4.070 -5.123 -6.846 1.00 89.88 175 THR A CA 1
ATOM 1359 C C . THR A 1 175 ? -4.232 -4.336 -5.561 1.00 89.88 175 THR A C 1
ATOM 1361 O O . THR A 1 175 ? -3.270 -4.194 -4.807 1.00 89.88 175 THR A O 1
ATOM 1364 N N . LEU A 1 176 ? -5.439 -3.824 -5.332 1.00 91.81 176 LEU A N 1
ATOM 1365 C CA . LEU A 1 176 ? -5.843 -3.211 -4.072 1.00 91.81 176 LEU A CA 1
ATOM 1366 C C . LEU A 1 176 ? -6.826 -4.143 -3.366 1.00 91.81 176 LEU A C 1
ATOM 1368 O O . LEU A 1 176 ? -7.866 -4.494 -3.929 1.00 91.81 176 LEU A O 1
ATOM 1372 N N . GLU A 1 177 ? -6.522 -4.504 -2.125 1.00 94.19 177 GLU A N 1
ATOM 1373 C CA . GLU A 1 177 ? -7.446 -5.213 -1.241 1.00 94.19 177 GLU A CA 1
ATOM 1374 C C . GLU A 1 177 ? -7.731 -4.393 0.015 1.00 94.19 177 GLU A C 1
ATOM 1376 O O . GLU A 1 177 ? -6.842 -3.755 0.579 1.00 94.19 177 GLU A O 1
ATOM 1381 N N . VAL A 1 178 ? -8.981 -4.455 0.475 1.00 94.31 178 VAL A N 1
ATOM 1382 C CA . VAL A 1 178 ? -9.431 -3.780 1.694 1.00 94.31 178 VAL A CA 1
ATOM 1383 C C . VAL A 1 178 ? -9.713 -4.820 2.767 1.00 94.31 178 VAL A C 1
ATOM 1385 O O . VAL A 1 178 ? -10.586 -5.683 2.612 1.00 94.31 178 VAL A O 1
ATOM 1388 N N . TRP A 1 179 ? -8.990 -4.702 3.871 1.00 95.56 179 TRP A N 1
ATOM 1389 C CA . TRP A 1 179 ? -9.152 -5.513 5.065 1.00 95.56 179 TRP A CA 1
ATOM 1390 C C . TRP A 1 179 ? -9.801 -4.669 6.151 1.00 95.56 179 TRP A C 1
ATOM 1392 O O . TRP A 1 179 ? -9.468 -3.499 6.322 1.00 95.56 179 TRP A O 1
ATOM 1402 N N . VAL A 1 180 ? -10.760 -5.248 6.864 1.00 95.69 180 VAL A N 1
ATOM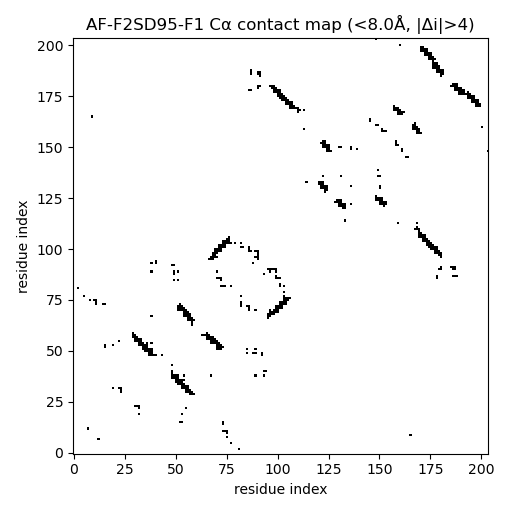 1403 C CA . VAL A 1 180 ? -11.494 -4.563 7.930 1.00 95.69 180 VAL A CA 1
ATOM 1404 C C . VAL A 1 180 ? -11.540 -5.417 9.183 1.00 95.69 180 VAL A C 1
ATOM 1406 O O . VAL A 1 180 ? -11.456 -6.644 9.110 1.00 95.69 180 VAL A O 1
ATOM 1409 N N . ARG A 1 181 ? -11.729 -4.774 10.332 1.00 94.75 181 ARG A N 1
ATOM 1410 C CA . ARG A 1 181 ? -12.039 -5.478 11.572 1.00 94.75 181 ARG A CA 1
ATOM 1411 C C . ARG A 1 181 ? -13.455 -6.047 11.522 1.00 94.75 181 ARG A C 1
ATOM 1413 O O . ARG A 1 181 ? -14.430 -5.311 11.356 1.00 94.75 181 ARG A O 1
ATOM 1420 N N . ASP A 1 182 ? -13.574 -7.357 11.689 1.00 93.62 182 ASP A N 1
ATOM 1421 C CA . ASP A 1 182 ? -14.861 -8.005 11.899 1.00 93.62 182 ASP A CA 1
ATOM 1422 C C . ASP A 1 182 ? -15.430 -7.641 13.276 1.00 93.62 182 ASP A C 1
ATOM 1424 O O . ASP A 1 182 ? -14.736 -7.701 14.289 1.00 93.62 182 ASP A O 1
ATOM 1428 N N . LYS A 1 183 ? -16.717 -7.289 13.334 1.00 91.19 183 LYS A N 1
ATOM 1429 C CA . LYS A 1 183 ? -17.339 -6.797 14.574 1.00 91.19 183 LYS A CA 1
ATOM 1430 C C . LYS A 1 183 ? -17.505 -7.883 15.638 1.00 91.19 183 LYS A C 1
ATOM 1432 O O . LYS A 1 183 ? -17.575 -7.548 16.818 1.00 91.19 183 LYS A O 1
ATOM 1437 N N . VAL A 1 184 ? -17.585 -9.154 15.242 1.00 92.12 184 VAL A N 1
ATOM 1438 C CA . VAL A 1 184 ? -17.846 -10.272 16.160 1.00 92.12 184 VAL A CA 1
ATOM 1439 C C . VAL A 1 184 ? -16.537 -10.861 16.671 1.00 92.12 184 VAL A C 1
ATOM 1441 O O . VAL A 1 184 ? -16.309 -10.936 17.872 1.00 92.12 184 VAL A O 1
ATOM 1444 N N . THR A 1 185 ? -15.662 -11.259 15.755 1.00 92.50 185 THR A N 1
ATOM 1445 C CA . THR A 1 185 ? -14.382 -11.907 16.060 1.00 92.50 185 THR A CA 1
ATOM 1446 C C . THR A 1 185 ? -13.284 -10.913 16.423 1.00 92.50 185 THR A C 1
ATOM 1448 O O . THR A 1 185 ? -12.263 -11.327 16.965 1.00 92.50 185 THR A O 1
ATOM 1451 N N . GLN A 1 186 ? -13.472 -9.619 16.129 1.00 91.81 186 GLN A N 1
ATOM 1452 C CA . GLN A 1 186 ? -12.463 -8.561 16.282 1.00 91.81 186 GLN A CA 1
ATOM 1453 C C . GLN A 1 186 ? -11.183 -8.812 15.468 1.00 91.81 186 GLN A C 1
ATOM 1455 O O . GLN A 1 186 ? -10.160 -8.171 15.716 1.00 91.81 186 GLN A O 1
ATOM 1460 N N . LYS A 1 187 ? -11.242 -9.719 14.482 1.00 93.44 187 LYS A N 1
ATOM 1461 C CA . LYS A 1 187 ? -10.125 -10.095 13.610 1.00 93.44 187 LYS A CA 1
ATOM 1462 C C . LYS A 1 187 ? -10.245 -9.494 12.218 1.00 93.44 187 LYS A C 1
ATOM 1464 O O . LYS A 1 187 ? -11.335 -9.154 11.757 1.00 93.44 187 LYS A O 1
ATOM 1469 N N . ALA A 1 188 ? -9.110 -9.385 11.543 1.00 93.81 188 ALA A N 1
ATOM 1470 C CA . ALA A 1 188 ? -9.017 -8.919 10.172 1.00 93.81 188 ALA A CA 1
ATOM 1471 C C . ALA A 1 188 ? -9.738 -9.870 9.204 1.00 93.81 188 ALA A C 1
ATOM 1473 O O . ALA A 1 188 ? -9.398 -11.052 9.092 1.00 93.81 188 ALA A O 1
ATOM 1474 N N . VAL A 1 189 ? -10.690 -9.328 8.448 1.00 94.19 189 VAL A N 1
ATOM 1475 C CA . VAL A 1 189 ? -11.379 -10.014 7.352 1.00 94.19 189 VAL A CA 1
ATOM 1476 C C . VAL A 1 189 ? -11.291 -9.184 6.078 1.00 94.19 189 VAL A C 1
ATOM 1478 O O . VAL A 1 189 ? -11.390 -7.956 6.098 1.00 94.19 189 VAL A O 1
ATOM 1481 N N . ARG A 1 190 ? -11.102 -9.854 4.940 1.00 92.69 190 ARG A N 1
ATOM 1482 C CA . ARG A 1 190 ? -11.104 -9.192 3.634 1.00 92.69 190 ARG A CA 1
ATOM 1483 C C . ARG A 1 190 ? -12.541 -8.844 3.249 1.00 92.69 190 ARG A C 1
ATOM 1485 O O . ARG A 1 190 ? -13.397 -9.724 3.236 1.00 92.69 190 ARG A O 1
ATOM 1492 N N . LYS A 1 191 ? -12.807 -7.573 2.937 1.00 83.12 191 LYS A N 1
ATOM 1493 C CA . LYS A 1 191 ? -14.167 -7.074 2.663 1.00 83.12 191 LYS A CA 1
ATOM 1494 C C . LYS A 1 191 ? -14.541 -7.076 1.180 1.00 83.12 191 LYS A C 1
ATOM 1496 O O . LYS A 1 191 ? -15.725 -7.121 0.864 1.00 83.12 191 LYS A O 1
ATOM 1501 N N . LEU A 1 192 ? -13.553 -6.999 0.289 1.00 71.44 192 LEU A N 1
ATOM 1502 C CA . LEU A 1 192 ? -13.754 -6.892 -1.156 1.00 71.44 192 LEU A CA 1
ATOM 1503 C C . LEU A 1 192 ? -12.880 -7.893 -1.907 1.00 71.44 192 LEU A C 1
ATOM 1505 O O . LEU A 1 192 ? -11.781 -8.228 -1.456 1.00 71.44 192 LEU A O 1
ATOM 1509 N N . ASP A 1 193 ? -13.363 -8.327 -3.070 1.00 67.81 193 ASP A N 1
ATOM 1510 C CA . ASP A 1 193 ? -12.500 -8.973 -4.052 1.00 67.81 193 ASP A CA 1
ATOM 1511 C C . ASP A 1 193 ? -11.428 -7.977 -4.532 1.00 67.81 193 ASP A C 1
ATOM 1513 O O . ASP A 1 193 ? -11.696 -6.770 -4.583 1.00 67.81 193 ASP A O 1
ATOM 1517 N N . PRO A 1 194 ? -10.208 -8.444 -4.859 1.00 66.25 194 PRO A N 1
ATOM 1518 C CA . PRO A 1 194 ? -9.119 -7.556 -5.246 1.00 66.25 194 PRO A CA 1
ATOM 1519 C C . PRO A 1 194 ? -9.491 -6.713 -6.467 1.00 66.25 194 PRO A C 1
ATOM 1521 O O . PRO A 1 194 ? -9.856 -7.247 -7.518 1.00 66.25 194 PRO A O 1
ATOM 1524 N N . ILE A 1 195 ? -9.348 -5.393 -6.355 1.00 73.69 195 ILE A N 1
ATOM 1525 C CA . ILE A 1 195 ? -9.499 -4.498 -7.502 1.00 73.69 195 ILE A CA 1
ATOM 1526 C C . ILE A 1 195 ? -8.195 -4.562 -8.294 1.00 73.69 195 ILE A C 1
ATOM 1528 O O . ILE A 1 195 ? -7.138 -4.188 -7.784 1.00 73.69 195 ILE A O 1
ATOM 1532 N N . VAL A 1 196 ? -8.265 -5.055 -9.531 1.00 69.94 196 VAL A N 1
ATOM 1533 C CA . VAL A 1 196 ? -7.106 -5.164 -10.425 1.00 69.94 196 VAL A CA 1
ATOM 1534 C C . VAL A 1 196 ? -6.960 -3.873 -11.224 1.00 69.94 196 VAL A C 1
ATOM 1536 O O . VAL A 1 196 ? -7.855 -3.493 -11.977 1.00 69.94 196 VAL A O 1
ATOM 1539 N N . GLY A 1 197 ? -5.811 -3.219 -11.081 1.00 61.91 197 GLY A N 1
ATOM 1540 C CA . GLY A 1 197 ? -5.407 -2.072 -11.882 1.00 61.91 197 GLY A CA 1
ATOM 1541 C C . GLY A 1 197 ? -4.178 -2.399 -12.724 1.00 61.91 197 GLY A C 1
ATOM 1542 O O . GLY A 1 197 ? -3.273 -3.113 -12.292 1.00 61.91 197 GLY A O 1
ATOM 1543 N N . VAL A 1 198 ? -4.119 -1.843 -13.932 1.00 57.53 198 VAL A N 1
ATOM 1544 C CA . VAL A 1 198 ? -2.876 -1.785 -14.705 1.00 57.53 198 VAL A CA 1
ATOM 1545 C C . VAL A 1 198 ? -2.298 -0.394 -14.521 1.00 57.53 198 VAL A C 1
ATOM 1547 O O . VAL A 1 198 ? -2.928 0.592 -14.901 1.00 57.53 198 VAL A O 1
ATOM 1550 N N . LEU A 1 199 ? -1.091 -0.314 -13.970 1.00 54.59 199 LEU A N 1
ATOM 1551 C CA . LEU A 1 199 ? -0.359 0.940 -13.884 1.00 54.59 199 LEU A CA 1
ATOM 1552 C C . LEU A 1 199 ? 0.282 1.220 -15.246 1.00 54.59 199 LEU A C 1
ATOM 1554 O O . LEU A 1 199 ? 1.308 0.643 -15.603 1.00 54.59 199 LEU A O 1
ATOM 1558 N N . GLN A 1 200 ? -0.352 2.092 -16.031 1.00 51.38 200 GLN A N 1
ATOM 1559 C CA . GLN A 1 200 ? 0.293 2.714 -17.183 1.00 51.38 200 GLN A CA 1
ATOM 1560 C C . GLN A 1 200 ? 1.032 3.958 -16.696 1.00 51.38 200 GLN A C 1
ATOM 1562 O O . GLN A 1 200 ? 0.405 4.951 -16.338 1.00 51.38 200 GLN A O 1
ATOM 1567 N N . ILE A 1 201 ? 2.364 3.904 -16.681 1.00 47.94 201 ILE A N 1
ATOM 1568 C CA . ILE A 1 201 ? 3.173 5.114 -16.524 1.00 47.94 201 ILE A CA 1
ATOM 1569 C C . ILE A 1 201 ? 2.920 5.951 -17.788 1.00 47.94 201 ILE A C 1
ATOM 1571 O O . ILE A 1 201 ? 3.155 5.440 -18.891 1.00 47.94 201 ILE A O 1
ATOM 1575 N N . PRO A 1 202 ? 2.387 7.178 -17.671 1.00 37.91 202 PRO A N 1
ATOM 1576 C CA . PRO A 1 202 ? 2.077 7.987 -18.838 1.00 37.91 202 PRO A CA 1
ATOM 1577 C C . PRO A 1 202 ? 3.352 8.226 -19.661 1.00 37.91 202 PRO A C 1
ATOM 1579 O O . PRO A 1 202 ? 4.425 8.422 -19.085 1.00 37.91 202 PRO A O 1
ATOM 1582 N N . PRO A 1 203 ? 3.270 8.195 -21.002 1.00 38.62 203 PRO A N 1
ATOM 1583 C CA . PRO A 1 203 ? 4.375 8.649 -21.829 1.00 38.62 203 PRO A CA 1
ATOM 1584 C C . PRO A 1 203 ? 4.574 10.151 -21.586 1.00 38.62 203 PRO A C 1
ATOM 1586 O O . PRO A 1 203 ? 3.621 10.919 -21.709 1.00 38.62 203 PRO A O 1
ATOM 1589 N N . SER A 1 204 ? 5.791 10.546 -21.217 1.00 40.44 204 SER A N 1
ATOM 1590 C CA . SER A 1 204 ? 6.235 11.945 -21.224 1.00 40.44 204 SER A CA 1
ATOM 1591 C C . SER A 1 204 ? 6.510 12.429 -22.639 1.00 40.44 204 SER A C 1
ATOM 1593 O O . SER A 1 204 ? 7.131 11.633 -23.388 1.00 40.44 204 SER A O 1
#

pLDDT: mean 76.0, std 15.8, range [33.75, 95.69]

Sequence (204 aa):
MTTVRNAPTPLHQWVVSGVADLLTSQMPAGTQVLSDSSIQDPTSLEEDMPITDLQLLYQEHGALEPKAVLSVETGFSQQYESLQHAVRRAIDATQDVNVSLMINLKEKPAFRAPFSPTSSGLYQHPITKEYVDTATMLTYLKSLSHTVPLPKNPDDRESPLFFLGTRWVGRVEGTLEVWVRDKVTQKAVRKLDPIVGVLQIPPS

Radius of gyration: 21.14 Å; Cα contacts (8 Å, |Δi|>4): 352; chains: 1; bounding box: 43×34×62 Å

Secondary structure (DSSP, 8-state):
----PPPPPHHHHHHHHHHHHHHHHHSPTTEEEEEEEE---TTS-GGGPPEEEEEEEE--TT-SS-EEEEEEEEEES--HHHHHHHHHHHHHT-SS--EEEEEEEEEES----TT-TTS-SEEE-TTT--EEEHHHHHHHHHS--TTSPPPB-TT-TTPPEEETTEEE-SEEEEEEEEEEE-TTT-SEEE-SPPEEEEE-PPP-

Solvent-accessible surface area (backbone atoms only — not comparable to full-atom values): 12038 Å² total; per-residue (Å²): 134,87,78,78,77,74,81,83,45,74,67,48,50,52,52,52,51,54,50,50,52,50,51,66,74,71,52,63,93,56,55,47,80,46,64,76,42,64,56,89,43,97,89,56,59,81,93,72,44,51,69,31,57,28,35,35,29,41,42,57,92,90,52,94,64,67,39,48,41,33,39,33,42,75,36,69,72,56,62,65,69,61,53,51,48,52,44,35,42,48,26,57,73,36,89,60,25,45,36,24,37,38,38,45,34,37,51,53,61,58,82,57,72,90,72,54,88,82,60,84,56,55,23,32,28,74,83,84,63,46,76,38,44,58,70,57,50,55,50,58,71,70,43,88,65,81,88,58,75,69,58,32,31,88,88,40,93,46,43,63,48,77,56,97,89,44,81,41,47,38,47,38,39,35,34,44,34,46,32,32,50,35,89,83,82,56,36,56,39,77,76,52,79,66,48,79,45,74,62,74,80,75,88,124

Mean predicted aligned error: 11.92 Å